Protein 2V05 (pdb70)

Sequence (298 aa):
NTTGGRFVDKDNRKYYVKDDHKAIYWHKIDGKTYYFGDIGEMVVGWQYLEIPGTGYRDNLFDNQPVNEIGLQEKWYYFGQDGALLEQTDKQVLEAKTSENTGKVYGEQYPLSAEKRTYYFDNNYAVKTGWIYEDGNWYYLNKLGNFYNPLPIGEVAKGWTQDFHPAPWYYLDASGKMLTDWQKVNGKWYYFGSSGSMATGWKYVRGKWYYLDNKNGDMKTGWQYLGNKWYYLRSSGAMVTGWYQDGLTWYYLNAGNGDMKTGWFQVNGKWYYAYSSGALAVNTTVDGYSVNYNGEWVQ

B-factor: mean 26.19, std 8.76, range [13.82, 67.64]

Foldseek 3Di:
DDDQWAWDDDPLFIFTAHPRWTQAAWEDDPNFIWHQHQRGGTAAAKEWDFADDPPQRYPDTNVDDHDPDDHHTFIWHHHLVRTTDQDAAKDKAQQDDPFTYPGTRRDDGDGHPDIDMFTHHNRRTTDAQWDDDDHFIWGADCQDPVHDRRSGRPTDAAWDFDPCLGFIWHAHPVRGTDAAWDADPNFIWHLHPVRTTDAAWDQDPNFIWHAHRSPRTTDAAWDQDPNFIWHAHPVRGTDAAWDDDDNWIWHQHPPVGTTDAAWDDDPHWIWHAHPVRTTDEQQDDPPFGAHRVRTTDD

CATH classification: 2.10.270.20 (+1 more: 2.10.270.10)

InterPro domains:
  IPR018337 Cell wall/choline-binding repeat [PF01473] (53-69)
  IPR018337 Cell wall/choline-binding repeat [PF01473] (101-110)
  IPR018337 Cell wall/choline-binding repeat [PF01473] (155-171)
  IPR018337 Cell wall/choline-binding repeat [PF01473] (208-217)
  IPR018337 Cell wall/choline-binding repeat [PF01473] (280-299)
  IPR018337 Cell wall/choline-binding repeat [PF01473] (301-318)
  IPR018337 Cell wall/choline-binding repeat [PF19127] (218-260)
  IPR018337 Cell wall/choline-binding repeat [PS51170] (154-173)
  IPR018337 Cell wall/choline-binding repeat [PS51170] (218-237)
  IPR018337 Cell wall/choline-binding repeat [PS51170] (259-278)
  IPR018337 Cell wall/choline-binding repeat [PS51170] (300-319)

Structure (mmCIF, N/CA/C/O backbone):
data_2V05
#
_entry.id   2V05
#
_cell.length_a   49.126
_cell.length_b   114.936
_cell.length_c   75.694
_cell.angle_alpha   90.00
_cell.angle_beta   90.00
_cell.angle_gamma   90.00
#
_symmetry.space_group_name_H-M   'P 21 21 2'
#
loop_
_entity.id
_entity.type
_entity.pdbx_description
1 polymer 'CHOLINE BINDING PROTEIN F'
2 non-polymer 'CHOLINE ION'
3 water water
#
loop_
_atom_site.group_PDB
_atom_site.id
_atom_site.type_symbol
_atom_site.label_atom_id
_atom_site.label_alt_id
_atom_site.label_comp_id
_atom_site.label_asym_id
_atom_site.label_entity_id
_atom_site.label_seq_id
_atom_site.pdbx_PDB_ins_code
_atom_site.Cartn_x
_atom_site.Cartn_y
_atom_site.Cartn_z
_atom_site.occupancy
_atom_site.B_iso_or_equiv
_atom_site.auth_seq_id
_atom_site.auth_comp_id
_atom_site.auth_asym_id
_atom_site.auth_atom_id
_atom_site.pdbx_PDB_model_num
ATOM 1 N N . ASN A 1 1 ? 31.340 61.761 48.124 1.00 35.02 1 ASN A N 1
ATOM 2 C CA . ASN A 1 1 ? 32.052 60.727 48.922 1.00 34.69 1 ASN A CA 1
ATOM 3 C C . ASN A 1 1 ? 33.572 60.775 48.721 1.00 34.06 1 ASN A C 1
ATOM 4 O O . ASN A 1 1 ? 34.272 59.800 48.991 1.00 34.19 1 ASN A O 1
ATOM 9 N N . THR A 1 2 ? 34.068 61.916 48.243 1.00 33.31 2 THR A N 1
ATOM 10 C CA . THR A 1 2 ? 35.503 62.176 48.143 1.00 32.80 2 THR A CA 1
ATOM 11 C C . THR A 1 2 ? 35.956 62.944 49.380 1.00 32.62 2 THR A C 1
ATOM 12 O O . THR A 1 2 ? 35.421 64.012 49.681 1.00 32.60 2 THR A O 1
ATOM 16 N N . THR A 1 3 ? 36.927 62.387 50.103 1.00 32.45 3 THR A N 1
ATOM 17 C CA . THR A 1 3 ? 37.536 63.057 51.255 1.00 32.36 3 THR A CA 1
ATOM 18 C C . THR A 1 3 ? 39.049 62.848 51.268 1.00 31.78 3 THR A C 1
ATOM 19 O O . THR A 1 3 ? 39.588 62.098 50.454 1.00 31.79 3 THR A O 1
ATOM 23 N N . GLY A 1 4 ? 39.726 63.527 52.192 1.00 31.17 4 GLY A N 1
ATOM 24 C CA . GLY A 1 4 ? 41.152 63.340 52.412 1.00 30.46 4 GLY A CA 1
ATOM 25 C C . GLY A 1 4 ? 42.069 64.224 51.583 1.00 29.68 4 GLY A C 1
ATOM 26 O O . GLY A 1 4 ? 43.283 64.227 51.798 1.00 30.01 4 GLY A O 1
ATOM 27 N N . GLY A 1 5 ? 41.496 64.962 50.633 1.00 28.40 5 GLY A N 1
ATOM 28 C CA . GLY A 1 5 ? 42.252 65.849 49.763 1.00 27.26 5 GLY A CA 1
ATOM 29 C C . GLY A 1 5 ? 42.033 67.305 50.127 1.00 25.93 5 GLY A C 1
ATOM 30 O O . GLY A 1 5 ? 41.496 67.616 51.186 1.00 26.16 5 GLY A O 1
ATOM 31 N N . ARG A 1 6 ? 42.447 68.199 49.234 1.00 24.53 6 ARG A N 1
ATOM 32 C CA . ARG A 1 6 ? 42.317 69.636 49.454 1.00 23.62 6 ARG A CA 1
ATOM 33 C C . ARG A 1 6 ? 42.265 70.387 48.130 1.00 22.07 6 ARG A C 1
ATOM 34 O O . ARG A 1 6 ? 42.858 69.964 47.144 1.00 21.44 6 ARG A O 1
ATOM 42 N N . PHE A 1 7 ? 41.563 71.510 48.121 1.00 20.70 7 PHE A N 1
ATOM 43 C CA . PHE A 1 7 ? 41.573 72.401 46.969 1.00 19.83 7 PHE A CA 1
ATOM 44 C C . PHE A 1 7 ? 42.892 73.158 46.914 1.00 19.55 7 PHE A C 1
ATOM 45 O O . PHE A 1 7 ? 43.414 73.587 47.942 1.00 20.01 7 PHE A O 1
ATOM 53 N N . VAL A 1 8 ? 43.411 73.322 45.705 1.00 19.28 8 VAL A N 1
ATOM 54 C CA . VAL A 1 8 ? 44.692 73.974 45.471 1.00 19.10 8 VAL A CA 1
ATOM 55 C C . VAL A 1 8 ? 44.567 75.006 44.353 1.00 18.81 8 VAL A C 1
ATOM 56 O O . VAL A 1 8 ? 44.034 74.708 43.291 1.00 18.51 8 VAL A O 1
ATOM 60 N N . ASP A 1 9 ? 45.046 76.222 44.615 1.00 18.45 9 ASP A N 1
ATOM 61 C CA . ASP A 1 9 ? 45.297 77.215 43.576 1.00 18.59 9 ASP A CA 1
ATOM 62 C C . ASP A 1 9 ? 46.704 77.010 43.035 1.00 18.34 9 ASP A C 1
ATOM 63 O O . ASP A 1 9 ? 47.679 77.140 43.773 1.00 18.30 9 ASP A O 1
ATOM 68 N N . LYS A 1 10 ? 46.812 76.692 41.750 1.00 18.34 10 LYS A N 1
ATOM 69 C CA . LYS A 1 10 ? 48.106 76.566 41.095 1.00 18.44 10 LYS A CA 1
ATOM 70 C C . LYS A 1 10 ? 47.986 76.836 39.600 1.00 17.96 10 LYS A C 1
ATOM 71 O O . LYS A 1 10 ? 47.050 76.377 38.955 1.00 17.24 10 LYS A O 1
ATOM 77 N N . ASP A 1 11 ? 48.951 77.576 39.058 1.00 17.65 11 ASP A N 1
ATOM 78 C CA . ASP A 1 11 ? 49.029 77.856 37.623 1.00 17.61 11 ASP A CA 1
ATOM 79 C C . ASP A 1 11 ? 47.766 78.529 37.083 1.00 17.14 11 ASP A C 1
ATOM 80 O O . ASP A 1 11 ? 47.358 78.288 35.947 1.00 16.72 11 ASP A O 1
ATOM 85 N N . ASN A 1 12 ? 47.185 79.405 37.897 1.00 17.18 12 ASN A N 1
ATOM 86 C CA . ASN A 1 12 ? 45.945 80.101 37.566 1.00 17.01 12 ASN A CA 1
ATOM 87 C C . ASN A 1 12 ? 44.798 79.139 37.261 1.00 16.76 12 ASN A C 1
ATOM 88 O O . ASN A 1 12 ? 43.951 79.406 36.407 1.00 16.94 12 ASN A O 1
ATOM 93 N N . ARG A 1 13 ? 44.796 78.016 37.968 1.00 16.23 13 ARG A N 1
ATOM 94 C CA . ARG A 1 13 ? 43.732 77.016 37.876 1.00 15.80 13 ARG A CA 1
ATOM 95 C C . ARG A 1 13 ? 43.390 76.539 39.285 1.00 15.94 13 ARG A C 1
ATOM 96 O O . ARG A 1 13 ? 44.100 76.851 40.237 1.00 15.43 13 ARG A O 1
ATOM 104 N N . LYS A 1 14 ? 42.297 75.795 39.423 1.00 15.83 14 LYS A N 1
ATOM 105 C CA . LYS A 1 14 ? 41.930 75.193 40.700 1.00 16.25 14 LYS A CA 1
ATOM 106 C C . LYS A 1 14 ? 41.852 73.678 40.536 1.00 16.12 14 LYS A C 1
ATOM 107 O O . LYS A 1 14 ? 41.165 73.177 39.650 1.00 15.94 14 LYS A O 1
ATOM 113 N N . TYR A 1 15 ? 42.574 72.962 41.386 1.00 16.09 15 TYR A N 1
ATOM 114 C CA . TYR A 1 15 ? 42.541 71.507 41.403 1.00 16.31 15 TYR A CA 1
ATOM 115 C C . TYR A 1 15 ? 42.068 71.027 42.768 1.00 16.58 15 TYR A C 1
ATOM 116 O O . TYR A 1 15 ? 42.046 71.786 43.735 1.00 16.68 15 TYR A O 1
ATOM 125 N N . TYR A 1 16 ? 41.666 69.765 42.839 1.00 16.92 16 TYR A N 1
ATOM 126 C CA . TYR A 1 16 ? 41.487 69.084 44.108 1.00 17.50 16 TYR A CA 1
ATOM 127 C C . TYR A 1 16 ? 42.487 67.934 44.137 1.00 18.56 16 TYR A C 1
ATOM 128 O O . TYR A 1 16 ? 42.395 67.001 43.345 1.00 17.83 16 TYR A O 1
ATOM 137 N N . VAL A 1 17 ? 43.455 68.031 45.041 1.00 19.85 17 VAL A N 1
ATOM 138 C CA . VAL A 1 17 ? 44.571 67.099 45.109 1.00 21.47 17 VAL A CA 1
ATOM 139 C C . VAL A 1 17 ? 44.468 66.242 46.373 1.00 22.95 17 VAL A C 1
ATOM 140 O O . VAL A 1 17 ? 44.369 66.761 47.475 1.00 23.15 17 VAL A O 1
ATOM 144 N N . LYS A 1 18 ? 44.465 64.925 46.204 1.00 25.24 18 LYS A N 1
ATOM 145 C CA . LYS A 1 18 ? 44.404 63.996 47.330 1.00 26.92 18 LYS A CA 1
ATOM 146 C C . LYS A 1 18 ? 45.549 63.003 47.193 1.00 27.84 18 LYS A C 1
ATOM 147 O O . LYS A 1 18 ? 45.627 62.280 46.199 1.00 28.56 18 LYS A O 1
ATOM 153 N N . ASP A 1 19 ? 46.436 62.979 48.189 1.00 28.71 19 ASP A N 1
ATOM 154 C CA . ASP A 1 19 ? 47.630 62.128 48.167 1.00 29.13 19 ASP A CA 1
ATOM 155 C C . ASP A 1 19 ? 48.472 62.338 46.893 1.00 29.01 19 ASP A C 1
ATOM 156 O O . ASP A 1 19 ? 49.004 61.379 46.332 1.00 29.01 19 ASP A O 1
ATOM 161 N N . ASP A 1 20 ? 48.562 63.592 46.445 1.00 28.69 20 ASP A N 1
ATOM 162 C CA . ASP A 1 20 ? 49.358 64.010 45.273 1.00 28.39 20 ASP A CA 1
ATOM 163 C C . ASP A 1 20 ? 48.828 63.616 43.871 1.00 27.35 20 ASP A C 1
ATOM 164 O O . ASP A 1 20 ? 49.552 63.734 42.880 1.00 27.91 20 ASP A O 1
ATOM 169 N N . HIS A 1 21 ? 47.574 63.174 43.784 1.00 25.58 21 HIS A N 1
ATOM 170 C CA . HIS A 1 21 ? 46.894 62.975 42.492 1.00 24.02 21 HIS A CA 1
ATOM 171 C C . HIS A 1 21 ? 45.758 63.984 42.344 1.00 22.69 21 HIS A C 1
ATOM 172 O O . HIS A 1 21 ? 45.194 64.397 43.345 1.00 23.21 21 HIS A O 1
ATOM 179 N N . LYS A 1 22 ? 45.420 64.357 41.107 1.00 21.07 22 LYS A N 1
ATOM 180 C CA . LYS A 1 22 ? 44.328 65.313 40.841 1.00 19.98 22 LYS A CA 1
ATOM 181 C C . LYS A 1 22 ? 42.980 64.632 40.594 1.00 19.18 22 LYS A C 1
ATOM 182 O O . LYS A 1 22 ? 42.890 63.664 39.838 1.00 18.46 22 LYS A O 1
ATOM 188 N N . ALA A 1 23 ? 41.935 65.161 41.221 1.00 18.14 23 ALA A N 1
ATOM 189 C CA . ALA A 1 23 ? 40.562 64.750 40.937 1.00 17.57 23 ALA A CA 1
ATOM 190 C C . ALA A 1 23 ? 40.234 65.096 39.489 1.00 17.18 23 ALA A C 1
ATOM 191 O O . ALA A 1 23 ? 40.615 66.156 39.005 1.00 16.91 23 ALA A O 1
ATOM 193 N N . ILE A 1 24 ? 39.552 64.185 38.801 1.00 16.30 24 ILE A N 1
ATOM 194 C CA . ILE A 1 24 ? 39.034 64.433 37.461 1.00 16.30 24 ILE A CA 1
ATOM 195 C C . ILE A 1 24 ? 37.534 64.148 37.456 1.00 15.70 24 ILE A C 1
ATOM 196 O O . ILE A 1 24 ? 37.031 63.415 38.311 1.00 16.24 24 ILE A O 1
ATOM 201 N N . TYR A 1 25 ? 36.826 64.776 36.522 1.00 15.44 25 TYR A N 1
ATOM 202 C CA . TYR A 1 25 ? 35.383 64.600 36.353 1.00 15.19 25 TYR A CA 1
ATOM 203 C C . TYR A 1 25 ? 34.616 64.904 37.655 1.00 15.05 25 TYR A C 1
ATOM 204 O O . TYR A 1 25 ? 35.023 65.785 38.404 1.00 14.83 25 TYR A O 1
ATOM 213 N N . TRP A 1 26 ? 33.520 64.194 37.915 1.00 15.03 26 TRP A N 1
ATOM 214 C CA . TRP A 1 26 ? 32.584 64.554 38.975 1.00 15.09 26 TRP A CA 1
ATOM 215 C C . TRP A 1 26 ? 33.000 64.049 40.349 1.00 15.49 26 TRP A C 1
ATOM 216 O O . TRP A 1 26 ? 33.369 62.880 40.504 1.00 15.44 26 TRP A O 1
ATOM 227 N N . HIS A 1 27 ? 32.892 64.924 41.345 1.00 15.67 27 HIS A N 1
ATOM 228 C CA . HIS A 1 27 ? 33.173 64.584 42.735 1.00 16.08 27 HIS A CA 1
ATOM 229 C C . HIS A 1 27 ? 32.178 65.229 43.684 1.00 16.83 27 HIS A C 1
ATOM 230 O O . HIS A 1 27 ? 31.807 66.386 43.517 1.00 16.95 27 HIS A O 1
ATOM 237 N N . LYS A 1 28 ? 31.769 64.474 44.693 1.00 17.35 28 LYS A N 1
ATOM 238 C CA . LYS A 1 28 ? 30.980 65.007 45.793 1.00 18.12 28 LYS A CA 1
ATOM 239 C C . LYS A 1 28 ? 31.939 65.257 46.949 1.00 18.05 28 LYS A C 1
ATOM 240 O O . LYS A 1 28 ? 32.523 64.322 47.486 1.00 17.88 28 LYS A O 1
ATOM 246 N N . ILE A 1 29 ? 32.147 66.528 47.273 1.00 18.12 29 ILE A N 1
ATOM 247 C CA . ILE A 1 29 ? 33.086 66.939 48.314 1.00 18.38 29 ILE A CA 1
ATOM 248 C C . ILE A 1 29 ? 32.391 67.829 49.339 1.00 18.88 29 ILE A C 1
ATOM 249 O O . ILE A 1 29 ? 31.906 68.897 48.990 1.00 18.77 29 ILE A O 1
ATOM 254 N N . ASP A 1 30 ? 32.338 67.381 50.594 1.00 19.61 30 ASP A N 1
ATOM 255 C CA . ASP A 1 30 ? 31.910 68.226 51.711 1.00 20.18 30 ASP A CA 1
ATOM 256 C C . ASP A 1 30 ? 30.507 68.814 51.485 1.00 19.93 30 ASP A C 1
ATOM 257 O O . ASP A 1 30 ? 30.274 69.996 51.734 1.00 19.93 30 ASP A O 1
ATOM 262 N N . GLY A 1 31 ? 29.583 67.988 50.990 1.00 19.48 31 GLY A N 1
ATOM 263 C CA . GLY A 1 31 ? 28.194 68.390 50.818 1.00 19.50 31 GLY A CA 1
ATOM 264 C C . GLY A 1 31 ? 27.890 69.211 49.574 1.00 19.01 31 GLY A C 1
ATOM 265 O O . GLY A 1 31 ? 26.781 69.731 49.428 1.00 19.50 31 GLY A O 1
ATOM 266 N N . LYS A 1 32 ? 28.872 69.331 48.683 1.00 18.65 32 LYS A N 1
ATOM 267 C CA . LYS A 1 32 ? 28.718 70.044 47.418 1.00 18.69 32 LYS A CA 1
ATOM 268 C C . LYS A 1 32 ? 29.282 69.186 46.293 1.00 18.32 32 LYS A C 1
ATOM 269 O O . LYS A 1 32 ? 30.000 68.222 46.541 1.00 19.10 32 LYS A O 1
ATOM 275 N N . THR A 1 33 ? 28.950 69.532 45.057 1.00 17.66 33 THR A N 1
ATOM 276 C CA . THR A 1 33 ? 29.383 68.762 43.902 1.00 17.20 33 THR A CA 1
ATOM 277 C C . THR A 1 33 ? 30.248 69.623 42.992 1.00 16.79 33 THR A C 1
ATOM 278 O O . THR A 1 33 ? 29.937 70.787 42.751 1.00 16.65 33 THR A O 1
ATOM 282 N N . TYR A 1 34 ? 31.328 69.035 42.495 1.00 16.32 34 TYR A N 1
ATOM 283 C CA . TYR A 1 34 ? 32.290 69.715 41.633 1.00 16.35 34 TYR A CA 1
ATOM 284 C C . TYR A 1 34 ? 32.612 68.843 40.425 1.00 16.08 34 TYR A C 1
ATOM 285 O O . TYR A 1 34 ? 32.345 67.643 40.424 1.00 16.53 34 TYR A O 1
ATOM 294 N N . TYR A 1 35 ? 33.189 69.454 39.401 1.00 15.75 35 TYR A N 1
ATOM 295 C CA . TYR A 1 35 ? 33.609 68.743 38.199 1.00 15.50 35 TYR A CA 1
ATOM 296 C C . TYR A 1 35 ? 34.957 69.278 37.740 1.00 15.70 35 TYR A C 1
ATOM 297 O O . TYR A 1 35 ? 35.141 70.488 37.619 1.00 15.59 35 TYR A O 1
ATOM 306 N N . PHE A 1 36 ? 35.896 68.371 37.476 1.00 15.59 36 PHE A N 1
ATOM 307 C CA . PHE A 1 36 ? 37.286 68.737 37.215 1.00 15.95 36 PHE A CA 1
ATOM 308 C C . PHE A 1 36 ? 37.787 68.304 35.832 1.00 16.46 36 PHE A C 1
ATOM 309 O O . PHE A 1 36 ? 38.991 68.331 35.567 1.00 16.65 36 PHE A O 1
ATOM 317 N N . GLY A 1 37 ? 36.873 67.907 34.949 1.00 16.75 37 GLY A N 1
ATOM 318 C CA . GLY A 1 37 ? 37.218 67.615 33.567 1.00 17.04 37 GLY A CA 1
ATOM 319 C C . GLY A 1 37 ? 38.196 66.463 33.408 1.00 17.48 37 GLY A C 1
ATOM 320 O O . GLY A 1 37 ? 38.320 65.615 34.285 1.00 17.26 37 GLY A O 1
ATOM 321 N N . ASP A 1 38 ? 38.905 66.447 32.286 1.00 18.26 38 ASP A N 1
ATOM 322 C CA . ASP A 1 38 ? 39.758 65.308 31.943 1.00 18.91 38 ASP A CA 1
ATOM 323 C C . ASP A 1 38 ? 41.165 65.353 32.547 1.0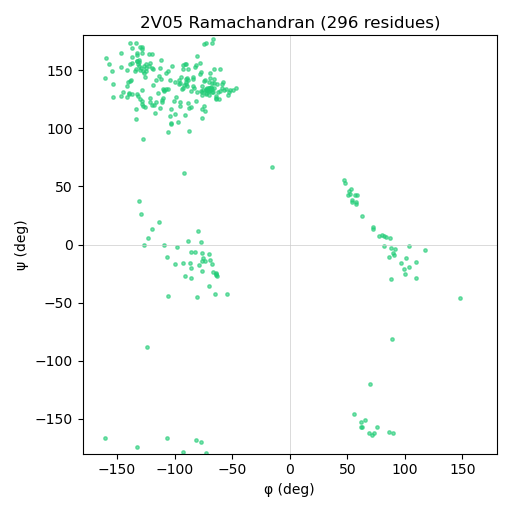0 18.96 38 ASP A C 1
ATOM 324 O O . ASP A 1 38 ? 41.824 64.310 32.648 1.00 19.01 38 ASP A O 1
ATOM 329 N N . ILE A 1 39 ? 41.625 66.539 32.949 1.00 18.76 39 ILE A N 1
ATOM 330 C CA . ILE A 1 39 ? 42.959 66.685 33.547 1.00 18.81 39 ILE A CA 1
ATOM 331 C C . ILE A 1 39 ? 42.997 67.385 34.911 1.00 18.30 39 ILE A C 1
ATOM 332 O O . ILE A 1 39 ? 44.076 67.545 35.481 1.00 18.62 39 ILE A O 1
ATOM 337 N N . GLY A 1 40 ? 41.843 67.809 35.429 1.00 17.66 40 GLY A N 1
ATOM 338 C CA . GLY A 1 40 ? 41.746 68.264 36.809 1.00 16.96 40 GLY A CA 1
ATOM 339 C C . GLY A 1 40 ? 41.336 69.710 37.047 1.00 16.53 40 GLY A C 1
ATOM 340 O O . GLY A 1 40 ? 41.163 70.107 38.193 1.00 15.96 40 GLY A O 1
ATOM 341 N N . GLU A 1 41 ? 41.177 70.492 35.985 1.00 16.41 41 GLU A N 1
ATOM 342 C CA . GLU A 1 41 ? 40.818 71.905 36.114 1.00 16.57 41 GLU A CA 1
ATOM 343 C C . GLU A 1 41 ? 39.350 72.073 36.519 1.00 16.18 41 GLU A C 1
ATOM 344 O O . GLU A 1 41 ? 38.444 71.705 35.772 1.00 16.42 41 GLU A O 1
ATOM 350 N N . MET A 1 42 ? 39.124 72.612 37.715 1.00 15.63 42 MET A N 1
ATOM 351 C CA . MET A 1 42 ? 37.768 72.828 38.215 1.00 15.74 42 MET A CA 1
ATOM 352 C C . MET A 1 42 ? 37.011 73.770 37.285 1.00 15.57 42 MET A C 1
ATOM 353 O O . MET A 1 42 ? 37.523 74.825 36.907 1.00 15.59 42 MET A O 1
ATOM 358 N N . VAL A 1 43 ? 35.790 73.383 36.925 1.00 15.41 43 VAL A N 1
ATOM 359 C CA . VAL A 1 43 ? 34.947 74.189 36.046 1.00 15.25 43 VAL A CA 1
ATOM 360 C C . VAL A 1 43 ? 34.060 75.152 36.829 1.00 15.20 43 VAL A C 1
ATOM 361 O O . VAL A 1 43 ? 33.763 74.931 38.006 1.00 15.00 43 VAL A O 1
ATOM 365 N N . VAL A 1 44 ? 33.663 76.228 36.157 1.00 15.07 44 VAL A N 1
ATOM 366 C CA . VAL A 1 44 ? 32.707 77.201 36.682 1.00 15.35 44 VAL A CA 1
ATOM 367 C C . VAL A 1 44 ? 31.699 77.596 35.606 1.00 15.19 44 VAL A C 1
ATOM 368 O O . VAL A 1 44 ? 31.935 77.417 34.413 1.00 15.22 44 VAL A O 1
ATOM 372 N N . GLY A 1 45 ? 30.577 78.160 36.038 1.00 15.21 45 GLY A N 1
ATOM 373 C CA . GLY A 1 45 ? 29.556 78.634 35.125 1.00 15.18 45 GLY A CA 1
ATOM 374 C C . GLY A 1 45 ? 28.886 77.532 34.328 1.00 15.41 45 GLY A C 1
ATOM 375 O O . GLY A 1 45 ? 28.785 76.385 34.773 1.00 15.27 45 GLY A O 1
ATOM 376 N N . TRP A 1 46 ? 28.430 77.886 33.134 1.00 15.38 46 TRP A N 1
ATOM 377 C CA . TRP A 1 46 ? 27.717 76.956 32.266 1.00 15.43 46 TRP A CA 1
ATOM 378 C C . TRP A 1 46 ? 28.631 75.877 31.698 1.00 15.29 46 TRP A C 1
ATOM 379 O O . TRP A 1 46 ? 29.712 76.175 31.201 1.00 15.79 46 TRP A O 1
ATOM 390 N N . GLN A 1 47 ? 28.166 74.634 31.741 1.00 15.10 47 GLN A N 1
ATOM 391 C CA . GLN A 1 47 ? 28.952 73.486 31.296 1.00 14.86 47 GLN A CA 1
ATOM 392 C C . GLN A 1 47 ? 28.057 72.441 30.634 1.00 15.04 47 GLN A C 1
ATOM 393 O O . GLN A 1 47 ? 27.027 72.069 31.186 1.00 15.03 47 GLN A O 1
ATOM 399 N N . TYR A 1 48 ? 28.459 71.971 29.455 1.00 14.83 48 TYR A N 1
ATOM 400 C CA . TYR A 1 48 ? 27.778 70.882 28.764 1.00 14.90 48 TYR A CA 1
ATOM 401 C C . TYR A 1 48 ? 28.616 69.623 28.961 1.00 15.04 48 TYR A C 1
ATOM 402 O O . TYR A 1 48 ? 29.661 69.462 28.322 1.00 15.29 48 TYR A O 1
ATOM 411 N N . LEU A 1 49 ? 28.160 68.749 29.862 1.00 14.98 49 LEU A N 1
ATOM 412 C CA . LEU A 1 49 ? 28.968 67.648 30.381 1.00 14.88 49 LEU A CA 1
ATOM 413 C C . LEU A 1 49 ? 28.269 66.294 30.359 1.00 14.96 49 LEU A C 1
ATOM 414 O O . LEU A 1 49 ? 27.053 66.209 30.386 1.00 14.91 49 LEU A O 1
ATOM 419 N N . GLU A 1 50 ? 29.062 65.230 30.366 1.00 15.19 50 GLU A N 1
ATOM 420 C CA . GLU A 1 50 ? 28.531 63.893 30.593 1.00 15.57 50 GLU A CA 1
ATOM 421 C C . GLU A 1 50 ? 27.806 63.833 31.933 1.00 15.46 50 GLU A C 1
ATOM 422 O O . GLU A 1 50 ? 28.257 64.407 32.919 1.00 15.09 50 GLU A O 1
ATOM 428 N N . ILE A 1 51 ? 26.680 63.132 31.956 1.00 15.70 51 ILE A N 1
ATOM 429 C CA . ILE A 1 51 ? 25.835 63.057 33.148 1.00 16.01 51 ILE A CA 1
ATOM 430 C C . ILE A 1 51 ? 26.537 62.332 34.300 1.00 15.81 51 ILE A C 1
ATOM 431 O O . ILE A 1 51 ? 27.219 61.331 34.071 1.00 15.92 51 ILE A O 1
ATOM 436 N N . PRO A 1 52 ? 26.385 62.842 35.524 1.00 15.08 52 PRO A N 1
ATOM 437 C CA . PRO A 1 52 ? 26.977 62.206 36.708 1.00 14.96 52 PRO A CA 1
ATOM 438 C C . PRO A 1 52 ? 26.173 61.028 37.244 1.00 14.86 52 PRO A C 1
ATOM 439 O O . PRO A 1 52 ? 24.998 60.879 36.919 1.00 15.02 52 PRO A O 1
ATOM 443 N N . GLY A 1 53 ? 26.823 60.205 38.065 1.00 14.98 53 GLY A N 1
ATOM 444 C CA . GLY A 1 53 ? 26.144 59.204 38.864 1.00 15.28 53 GLY A CA 1
ATOM 445 C C . GLY A 1 53 ? 26.357 57.760 38.448 1.00 15.47 53 GLY A C 1
ATOM 446 O O . GLY A 1 53 ? 26.045 56.865 39.227 1.00 16.14 53 GLY A O 1
ATOM 447 N N . THR A 1 54 ? 26.877 57.522 37.244 1.00 15.55 54 THR A N 1
ATOM 448 C CA . THR A 1 54 ? 27.052 56.145 36.750 1.00 15.69 54 THR A CA 1
ATOM 449 C C . THR A 1 54 ? 28.235 55.425 37.380 1.00 16.03 54 THR A C 1
ATOM 450 O O . THR A 1 54 ? 28.271 54.198 37.386 1.00 16.03 54 THR A O 1
ATOM 454 N N . GLY A 1 55 ? 29.201 56.194 37.881 1.00 16.07 55 GLY A N 1
ATOM 455 C CA . GLY A 1 55 ? 30.479 55.661 38.318 1.00 16.21 55 GLY A CA 1
ATOM 456 C C . GLY A 1 55 ? 31.600 55.846 37.307 1.00 16.21 55 GLY A C 1
ATOM 457 O O . GLY A 1 55 ? 32.771 55.885 37.689 1.00 17.32 55 GLY A O 1
ATOM 458 N N . TYR A 1 56 ? 31.260 55.960 36.027 1.00 15.91 56 TYR A N 1
ATOM 459 C CA . TYR A 1 56 ? 32.262 56.022 34.962 1.00 15.99 56 TYR A CA 1
ATOM 460 C C . TYR A 1 56 ? 32.905 57.399 34.829 1.00 16.19 56 TYR A C 1
ATOM 461 O O . TYR A 1 56 ? 33.948 57.539 34.194 1.00 17.01 56 TYR A O 1
ATOM 470 N N . ARG A 1 57 ? 32.263 58.415 35.395 1.00 16.11 57 ARG A N 1
ATOM 471 C CA . ARG A 1 57 ? 32.835 59.760 35.429 1.00 16.44 57 ARG A CA 1
ATOM 472 C C . ARG A 1 57 ? 32.755 60.328 36.843 1.00 16.50 57 ARG A C 1
ATOM 473 O O . ARG A 1 57 ? 32.525 61.524 37.023 1.00 15.80 57 ARG A O 1
ATOM 481 N N . ASP A 1 58 ? 32.958 59.465 37.840 1.00 16.75 58 ASP A N 1
ATOM 482 C CA . ASP A 1 58 ? 32.657 59.795 39.236 1.00 17.31 58 ASP A CA 1
ATOM 483 C C . ASP A 1 58 ? 33.695 59.239 40.205 1.00 18.01 58 ASP A C 1
ATOM 484 O O . ASP A 1 58 ? 34.107 58.087 40.081 1.00 18.20 58 ASP A O 1
ATOM 489 N N . ASN A 1 59 ? 34.094 60.066 41.173 1.00 18.97 59 ASN A N 1
ATOM 490 C CA . ASN A 1 59 ? 35.084 59.710 42.191 1.00 19.81 59 ASN A CA 1
ATOM 491 C C . ASN A 1 59 ? 36.410 59.199 41.615 1.00 19.70 59 ASN A C 1
ATOM 492 O O . ASN A 1 59 ? 37.054 58.319 42.197 1.00 20.40 59 ASN A O 1
ATOM 497 N N . LEU A 1 60 ? 36.826 59.778 40.489 1.00 19.41 60 LEU A N 1
ATOM 498 C CA . LEU A 1 60 ? 38.027 59.361 39.776 1.00 19.20 60 LEU A CA 1
ATOM 499 C C . LEU A 1 60 ? 39.154 60.364 39.965 1.00 19.25 60 LEU A C 1
ATOM 500 O O . LEU A 1 60 ? 38.915 61.560 40.111 1.00 18.59 60 LEU A O 1
ATOM 505 N N . PHE A 1 61 ? 40.380 59.852 39.947 1.00 19.27 61 PHE A N 1
ATOM 506 C CA . PHE A 1 61 ? 41.589 60.666 39.992 1.00 19.49 61 PHE A CA 1
ATOM 507 C C . PHE A 1 61 ? 42.439 60.370 38.756 1.00 19.98 61 PHE A C 1
ATOM 508 O O . PHE A 1 61 ? 42.226 59.365 38.077 1.00 19.78 61 PHE A O 1
ATOM 516 N N . ASP A 1 62 ? 43.400 61.243 38.461 1.00 20.34 62 ASP A N 1
ATOM 517 C CA . ASP A 1 62 ? 44.075 61.212 37.159 1.00 20.93 62 ASP A CA 1
ATOM 518 C C . ASP A 1 62 ? 45.112 60.087 37.012 1.00 21.76 62 ASP A C 1
ATOM 519 O O . ASP A 1 62 ? 45.638 59.873 35.923 1.00 21.86 62 ASP A O 1
ATOM 524 N N . ASN A 1 63 ? 45.385 59.386 38.109 1.00 22.84 63 ASN A N 1
ATOM 525 C CA . ASN A 1 63 ? 46.199 58.160 38.094 1.00 23.68 63 ASN A CA 1
ATOM 526 C C . ASN A 1 63 ? 45.416 56.899 37.709 1.00 24.50 63 ASN A C 1
ATOM 527 O O . ASN A 1 63 ? 46.001 55.825 37.569 1.00 24.65 63 ASN A O 1
ATOM 532 N N . GLN A 1 64 ? 44.099 57.024 37.563 1.00 25.25 64 GLN A N 1
ATOM 533 C CA . GLN A 1 64 ? 43.232 55.884 37.273 1.00 26.12 64 GLN A CA 1
ATOM 534 C C . GLN A 1 64 ? 42.829 55.824 35.804 1.00 26.92 64 GLN A C 1
ATOM 535 O O . GLN A 1 64 ? 42.763 56.855 35.136 1.00 27.26 64 GLN A O 1
ATOM 541 N N . PRO A 1 65 ? 42.521 54.627 35.303 1.00 27.82 65 PRO A N 1
ATOM 542 C CA . PRO A 1 65 ? 42.015 54.487 33.932 1.00 28.35 65 PRO A CA 1
ATOM 543 C C . PRO A 1 65 ? 40.609 55.065 33.791 1.00 28.75 65 PRO A C 1
ATOM 544 O O . PRO A 1 65 ? 39.839 55.016 34.750 1.00 29.01 65 PRO A O 1
ATOM 548 N N . VAL A 1 66 ? 40.296 55.602 32.615 1.00 29.33 66 VAL A N 1
ATOM 549 C CA . VAL A 1 66 ? 38.984 56.180 32.334 1.00 29.84 66 VAL A CA 1
ATOM 550 C C . VAL A 1 66 ? 38.305 55.398 31.207 1.00 30.23 66 VAL A C 1
ATOM 551 O O . VAL A 1 66 ? 38.831 55.311 30.099 1.00 30.51 66 VAL A O 1
ATOM 555 N N . ASN A 1 67 ? 37.140 54.827 31.508 1.00 30.76 67 ASN A N 1
ATOM 556 C CA . ASN A 1 67 ? 36.337 54.091 30.532 1.00 31.38 67 ASN A CA 1
ATOM 557 C C . ASN A 1 67 ? 36.030 54.942 29.301 1.00 31.71 67 ASN A C 1
ATOM 558 O O . ASN A 1 67 ? 35.629 56.097 29.426 1.00 31.75 67 ASN A O 1
ATOM 563 N N . GLU A 1 68 ? 36.198 54.364 28.114 1.00 32.05 68 GLU A N 1
ATOM 564 C CA . GLU A 1 68 ? 35.967 55.095 26.863 1.00 32.50 68 GLU A CA 1
ATOM 565 C C . GLU A 1 68 ? 34.480 55.198 26.487 1.00 32.30 68 GLU A C 1
ATOM 566 O O . GLU A 1 68 ? 34.151 55.597 25.372 1.00 32.81 68 GLU A O 1
ATOM 572 N N . ILE A 1 69 ? 33.593 54.850 27.418 1.00 32.05 69 ILE A N 1
ATOM 573 C CA . ILE A 1 69 ? 32.147 54.952 27.214 1.00 31.61 69 ILE A CA 1
ATOM 574 C C . ILE A 1 69 ? 31.731 56.402 26.959 1.00 30.99 69 ILE A C 1
ATOM 575 O O . ILE A 1 69 ? 32.046 57.290 27.744 1.00 31.24 69 ILE A O 1
ATOM 580 N N . GLY A 1 70 ? 31.037 56.637 25.852 1.00 30.13 70 GLY A N 1
ATOM 581 C CA . GLY A 1 70 ? 30.528 57.962 25.543 1.00 29.25 70 GLY A CA 1
ATOM 582 C C . GLY A 1 70 ? 29.163 58.160 26.175 1.00 28.12 70 GLY A C 1
ATOM 583 O O . GLY A 1 70 ? 28.160 57.724 25.622 1.00 28.37 70 GLY A O 1
ATOM 584 N N . LEU A 1 71 ? 29.125 58.810 27.336 1.00 26.94 71 LEU A N 1
ATOM 585 C CA . LEU A 1 71 ? 27.864 59.069 28.032 1.00 25.66 71 LEU A CA 1
ATOM 586 C C . LEU A 1 71 ? 27.096 60.229 27.405 1.00 24.72 71 LEU A C 1
ATOM 587 O O . LEU A 1 71 ? 27.681 61.091 26.753 1.00 24.29 71 LEU A O 1
ATOM 592 N N . GLN A 1 72 ? 25.783 60.240 27.617 1.00 23.76 72 GLN A N 1
ATOM 593 C CA . GLN A 1 72 ? 24.936 61.365 27.218 1.00 23.44 72 GLN A CA 1
ATOM 594 C C . GLN A 1 72 ? 25.381 62.634 27.937 1.00 22.27 72 GLN A C 1
ATOM 595 O O . GLN A 1 72 ? 25.920 62.562 29.036 1.00 21.85 72 GLN A O 1
ATOM 601 N N . GLU A 1 73 ? 25.157 63.783 27.303 1.00 21.18 73 GLU A N 1
ATOM 602 C CA . GLU A 1 73 ? 25.566 65.075 27.846 1.00 20.48 73 GLU A CA 1
ATOM 603 C C . GLU A 1 73 ? 24.359 65.972 28.083 1.00 19.29 73 GLU A C 1
ATOM 604 O O . GLU A 1 73 ? 23.346 65.877 27.383 1.00 19.50 73 GLU A O 1
ATOM 610 N N . LYS A 1 74 ? 24.490 66.851 29.071 1.00 18.07 74 LYS A N 1
ATOM 611 C CA . LYS A 1 74 ? 23.450 67.805 29.430 1.00 17.24 74 LYS A CA 1
ATOM 612 C C . LYS A 1 74 ? 24.087 69.094 29.930 1.00 16.15 74 LYS A C 1
ATOM 613 O O . LYS A 1 74 ? 25.271 69.124 30.245 1.00 15.53 74 LYS A O 1
ATOM 619 N N . TRP A 1 75 ? 23.297 70.155 29.997 1.00 15.06 75 TRP A N 1
ATOM 620 C CA . TRP A 1 75 ? 23.767 71.422 30.550 1.00 14.70 75 TRP A CA 1
ATOM 621 C C . TRP A 1 75 ? 23.649 71.431 32.074 1.00 14.23 75 TRP A C 1
ATOM 622 O O . TRP A 1 75 ? 22.640 71.006 32.623 1.00 14.46 75 TRP A O 1
ATOM 633 N N . TYR A 1 76 ? 24.695 71.921 32.731 1.00 13.84 76 TYR A N 1
ATOM 634 C CA . TYR A 1 76 ? 24.730 72.148 34.175 1.00 13.82 76 TYR A CA 1
ATOM 635 C C . TYR A 1 76 ? 25.243 73.551 34.437 1.00 14.07 76 TYR A C 1
ATOM 636 O O . TYR A 1 76 ? 25.977 74.105 33.620 1.00 13.87 76 TYR A O 1
ATOM 645 N N . TYR A 1 77 ? 24.850 74.122 35.571 1.00 14.07 77 TYR A N 1
ATOM 646 C CA . TYR A 1 77 ? 25.379 75.405 36.011 1.00 14.18 77 TYR A CA 1
ATOM 647 C C . TYR A 1 77 ? 26.179 75.239 37.294 1.00 14.32 77 TYR A C 1
ATOM 648 O O . TYR A 1 77 ? 25.708 74.628 38.247 1.00 14.48 77 TYR A O 1
ATOM 657 N N . PHE A 1 78 ? 27.384 75.799 37.303 1.00 14.71 78 PHE A N 1
ATOM 658 C CA . PHE A 1 78 ? 28.254 75.806 38.468 1.00 14.78 78 PHE A CA 1
ATOM 659 C C . PHE A 1 78 ? 28.472 77.244 38.908 1.00 15.60 78 PHE A C 1
ATOM 660 O O . PHE A 1 78 ? 28.615 78.133 38.076 1.00 15.36 78 PHE A O 1
ATOM 668 N N . GLY A 1 79 ? 28.510 77.466 40.217 1.00 16.17 79 GLY A N 1
ATOM 669 C CA . GLY A 1 79 ? 28.887 78.758 40.756 1.00 16.61 79 GLY A CA 1
ATOM 670 C C . GLY A 1 79 ? 30.347 79.062 40.476 1.00 17.07 79 GLY A C 1
ATOM 671 O O . GLY A 1 79 ? 31.098 78.216 39.972 1.00 16.90 79 GLY A O 1
ATOM 672 N N . GLN A 1 80 ? 30.758 80.276 40.809 1.00 17.43 80 GLN A N 1
ATOM 673 C CA . GLN A 1 80 ? 32.125 80.709 40.556 1.00 17.66 80 GLN A CA 1
ATOM 674 C C . GLN A 1 80 ? 33.116 80.083 41.546 1.00 17.60 80 GLN A C 1
ATOM 675 O O . GLN A 1 80 ? 34.327 80.160 41.342 1.00 17.63 80 GLN A O 1
ATOM 681 N N . ASP A 1 81 ? 32.595 79.465 42.606 1.00 17.31 81 ASP A N 1
ATOM 682 C CA . ASP A 1 81 ? 33.398 78.639 43.513 1.00 17.40 81 ASP A CA 1
ATOM 683 C C . ASP A 1 81 ? 33.494 77.166 43.075 1.00 16.91 81 ASP A C 1
ATOM 684 O O . ASP A 1 81 ? 34.106 76.347 43.764 1.00 17.29 81 ASP A O 1
ATOM 689 N N . GLY A 1 82 ? 32.899 76.842 41.928 1.00 16.51 82 GLY A N 1
ATOM 690 C CA . GLY A 1 82 ? 32.930 75.495 41.384 1.00 16.09 82 GLY A CA 1
ATOM 691 C C . GLY A 1 82 ? 31.781 74.598 41.808 1.00 15.96 82 GLY A C 1
ATOM 692 O O . GLY A 1 82 ? 31.633 73.507 41.267 1.00 15.39 82 GLY A O 1
ATOM 693 N N . ALA A 1 83 ? 30.959 75.041 42.762 1.00 15.90 83 ALA A N 1
ATOM 694 C CA . ALA A 1 83 ? 29.887 74.193 43.284 1.00 15.70 83 ALA A CA 1
ATOM 695 C C . ALA A 1 83 ? 28.722 74.104 42.314 1.00 15.48 83 ALA A C 1
ATOM 696 O O . ALA A 1 83 ? 28.198 75.124 41.885 1.00 15.23 83 ALA A O 1
ATOM 698 N N . LEU A 1 84 ? 28.302 72.883 42.002 1.00 15.34 84 LEU A N 1
ATOM 699 C CA . LEU A 1 84 ? 27.133 72.658 41.162 1.00 15.40 84 LEU A CA 1
ATOM 700 C C . LEU A 1 84 ? 25.895 73.294 41.793 1.00 15.70 84 LEU A C 1
ATOM 701 O O . LEU A 1 84 ? 25.670 73.173 42.998 1.00 15.55 84 LEU A O 1
ATOM 706 N N . LEU A 1 85 ? 25.115 73.986 40.972 1.00 16.21 85 LEU A N 1
ATOM 707 C CA . LEU A 1 85 ? 23.785 74.431 41.359 1.00 16.41 85 LEU A CA 1
ATOM 708 C C . LEU A 1 85 ? 22.834 73.239 41.317 1.00 16.55 85 LEU A C 1
ATOM 709 O O . LEU A 1 85 ? 22.480 72.761 40.245 1.00 16.03 85 LEU A O 1
ATOM 714 N N . GLU A 1 86 ? 22.413 72.776 42.494 1.00 17.06 86 GLU A N 1
ATOM 715 C CA . GLU A 1 86 ? 21.586 71.574 42.615 1.00 17.92 86 GLU A CA 1
ATOM 716 C C . GLU A 1 86 ? 20.089 71.933 42.607 1.00 18.42 86 GLU A C 1
ATOM 717 O O . GLU A 1 86 ? 19.343 71.658 43.553 1.00 18.81 86 GLU A O 1
ATOM 723 N N . GLN A 1 87 ? 19.668 72.525 41.493 1.00 18.47 87 GLN A N 1
ATOM 724 C CA . GLN A 1 87 ? 18.310 73.024 41.308 1.00 18.86 87 GLN A CA 1
ATOM 725 C C . GLN A 1 87 ? 17.493 71.953 40.603 1.00 18.94 87 GLN A C 1
ATOM 726 O O . GLN A 1 87 ? 17.992 71.296 39.688 1.00 18.51 87 GLN A O 1
ATOM 732 N N . THR A 1 88 ? 16.245 71.769 41.035 1.00 19.39 88 THR A N 1
ATOM 733 C CA . THR A 1 88 ? 15.344 70.792 40.420 1.00 19.47 88 THR A CA 1
ATOM 734 C C . THR A 1 88 ? 14.039 71.402 39.911 1.00 19.50 88 THR A C 1
ATOM 735 O O . THR A 1 88 ? 13.153 70.680 39.461 1.00 19.30 88 THR A O 1
ATOM 739 N N . ASP A 1 89 ? 13.922 72.726 39.973 1.00 19.44 89 ASP A N 1
ATOM 740 C CA . ASP A 1 89 ? 12.699 73.410 39.581 1.00 19.94 89 ASP A CA 1
ATOM 741 C C . ASP A 1 89 ? 13.053 74.435 38.510 1.00 19.70 89 ASP A C 1
ATOM 742 O O . ASP A 1 89 ? 13.005 74.126 37.321 1.00 19.74 89 ASP A O 1
ATOM 747 N N . LYS A 1 90 ? 13.420 75.640 38.934 1.00 19.58 90 LYS A N 1
ATOM 748 C CA . LYS A 1 90 ? 13.838 76.689 38.010 1.00 19.68 90 LYS A CA 1
ATOM 749 C C . LYS A 1 90 ? 14.653 77.746 38.742 1.00 19.10 90 LYS A C 1
ATOM 750 O O . LYS A 1 90 ? 14.604 77.853 39.969 1.00 19.01 90 LYS A O 1
ATOM 756 N N . GLN A 1 91 ? 15.412 78.517 37.978 1.00 18.44 91 GLN A N 1
ATOM 757 C CA . GLN A 1 91 ? 16.197 79.606 38.530 1.00 18.43 91 GLN A CA 1
ATOM 758 C C . GLN A 1 91 ? 16.559 80.593 37.436 1.00 18.02 91 GLN A C 1
ATOM 759 O O . GLN A 1 91 ? 16.814 80.205 36.296 1.00 17.78 91 GLN A O 1
ATOM 765 N N . VAL A 1 92 ? 16.564 81.872 37.791 1.00 17.77 92 VAL A N 1
ATOM 766 C CA . VAL A 1 92 ? 16.969 82.926 36.878 1.00 17.55 92 VAL A CA 1
ATOM 767 C C . VAL A 1 92 ? 18.482 83.060 36.974 1.00 17.33 92 VAL A C 1
ATOM 768 O O . VAL A 1 92 ? 19.026 83.341 38.047 1.00 17.58 92 VAL A O 1
ATOM 772 N N . LEU A 1 93 ? 19.140 82.820 35.844 1.00 17.35 93 LEU A N 1
ATOM 773 C CA . LEU A 1 93 ? 20.593 82.795 35.734 1.00 17.46 93 LEU A CA 1
ATOM 774 C C . LEU A 1 93 ? 21.068 83.610 34.544 1.00 17.32 93 LEU A C 1
ATOM 775 O O . LEU A 1 93 ? 20.324 83.829 33.598 1.00 17.21 93 LEU A O 1
ATOM 780 N N . GLU A 1 94 ? 22.325 84.038 34.578 1.00 17.69 94 GLU A N 1
ATOM 781 C CA . GLU A 1 94 ? 22.956 84.616 33.397 1.00 18.09 94 GLU A CA 1
ATOM 782 C C . GLU A 1 94 ? 22.686 83.738 32.177 1.00 18.38 94 GLU A C 1
ATOM 783 O O . GLU A 1 94 ? 22.792 82.516 32.249 1.00 17.84 94 GLU A O 1
ATOM 789 N N . ALA A 1 95 ? 22.314 84.361 31.065 1.00 18.43 95 ALA A N 1
ATOM 790 C CA . ALA A 1 95 ? 22.096 83.646 29.812 1.00 19.08 95 ALA A CA 1
ATOM 791 C C . ALA A 1 95 ? 23.366 82.916 29.397 1.00 19.68 95 ALA A C 1
ATOM 792 O O . ALA A 1 95 ? 24.462 83.465 29.516 1.00 19.76 95 ALA A O 1
ATOM 794 N N . LYS A 1 96 ? 23.233 81.680 28.921 1.00 20.20 96 LYS A N 1
ATOM 795 C CA . LYS A 1 96 ? 24.381 81.014 28.310 1.00 20.64 96 LYS A CA 1
ATOM 796 C C . LYS A 1 96 ? 24.529 81.522 26.882 1.00 21.47 96 LYS A C 1
ATOM 797 O O . LYS A 1 96 ? 23.556 81.598 26.124 1.00 21.58 96 LYS A O 1
ATOM 803 N N . THR A 1 97 ? 25.757 81.902 26.548 1.00 22.31 97 THR A N 1
ATOM 804 C CA . THR A 1 97 ? 26.101 82.467 25.251 1.00 22.94 97 THR A CA 1
ATOM 805 C C . THR A 1 97 ? 27.349 81.777 24.717 1.00 23.43 97 THR A C 1
ATOM 806 O O . THR A 1 97 ? 27.862 80.837 25.324 1.00 23.75 97 THR A O 1
ATOM 810 N N . SER A 1 98 ? 27.851 82.266 23.589 1.00 24.18 98 SER A N 1
ATOM 811 C CA . SER A 1 98 ? 29.091 81.759 23.010 1.00 24.54 98 SER A CA 1
ATOM 812 C C . SER A 1 98 ? 30.340 82.104 23.834 1.00 24.54 98 SER A C 1
ATOM 813 O O . SER A 1 98 ? 31.400 81.526 23.603 1.00 24.92 98 SER A O 1
ATOM 816 N N . GLU A 1 99 ? 30.211 83.025 24.792 1.00 24.50 99 GLU A N 1
ATOM 817 C CA . GLU A 1 99 ? 31.351 83.574 25.530 1.00 24.45 99 GLU A CA 1
ATOM 818 C C . GLU A 1 99 ? 31.510 83.096 26.981 1.00 23.46 99 GLU A C 1
ATOM 819 O O . GLU A 1 99 ? 32.548 83.360 27.591 1.00 23.57 99 GLU A O 1
ATOM 825 N N . ASN A 1 100 ? 30.507 82.410 27.536 1.00 22.09 100 ASN A N 1
ATOM 826 C CA . ASN A 1 100 ? 30.508 82.078 28.969 1.00 21.24 100 ASN A CA 1
ATOM 827 C C . ASN A 1 100 ? 30.241 80.605 29.306 1.00 20.61 100 ASN A C 1
ATOM 828 O O . ASN A 1 100 ? 29.755 80.291 30.399 1.00 20.28 100 ASN A O 1
ATOM 833 N N . THR A 1 101 ? 30.560 79.708 28.379 1.00 19.94 101 THR A N 1
ATOM 834 C CA . THR A 1 101 ? 30.418 78.272 28.623 1.00 19.67 101 THR A CA 1
ATOM 835 C C . THR A 1 101 ? 31.758 77.556 28.497 1.00 19.36 101 THR A C 1
ATOM 836 O O . THR A 1 101 ? 32.655 77.993 27.763 1.00 19.49 101 THR A O 1
ATOM 840 N N . GLY A 1 102 ? 31.885 76.454 29.224 1.00 18.67 102 GLY A N 1
ATOM 841 C CA . GLY A 1 102 ? 33.071 75.621 29.173 1.00 18.35 102 GLY A CA 1
ATOM 842 C C . GLY A 1 102 ? 34.299 76.217 29.833 1.00 18.20 102 GLY A C 1
ATOM 843 O O . GLY A 1 102 ? 35.398 75.724 29.618 1.00 18.75 102 GLY A O 1
ATOM 844 N N . LYS A 1 103 ? 34.116 77.259 30.640 1.00 17.84 103 LYS A N 1
ATOM 845 C CA . LYS A 1 103 ? 35.234 77.954 31.265 1.00 17.67 103 LYS A CA 1
ATOM 846 C C . LYS A 1 103 ? 35.680 77.206 32.510 1.00 17.14 103 LYS A C 1
ATOM 847 O O . LYS A 1 103 ? 34.891 76.503 33.139 1.00 16.60 103 LYS A O 1
ATOM 853 N N . VAL A 1 104 ? 36.954 77.358 32.852 1.00 16.93 104 VAL A N 1
ATOM 854 C CA . VAL A 1 104 ? 37.494 76.791 34.080 1.00 17.08 104 VAL A CA 1
ATOM 855 C C . VAL A 1 104 ? 37.851 77.910 35.038 1.00 17.18 104 VAL A C 1
ATOM 856 O O . VAL A 1 104 ? 38.033 79.050 34.624 1.00 16.66 104 VAL A O 1
ATOM 860 N N . TYR A 1 105 ? 37.932 77.580 36.321 1.00 17.04 105 TYR A N 1
ATOM 861 C CA . TYR A 1 105 ? 38.366 78.525 37.333 1.00 17.58 105 TYR A CA 1
ATOM 862 C C . TYR A 1 105 ? 39.714 79.097 36.910 1.00 17.80 105 TYR A C 1
ATOM 863 O O . TYR A 1 105 ? 40.629 78.346 36.570 1.00 17.36 105 TYR A O 1
ATOM 872 N N . GLY A 1 106 ? 39.816 80.425 36.906 1.00 18.37 106 GLY A N 1
ATOM 873 C CA . GLY A 1 106 ? 41.045 81.107 36.533 1.00 18.91 106 GLY A CA 1
ATOM 874 C C . GLY A 1 106 ? 40.954 81.829 35.201 1.00 19.58 106 GLY A C 1
ATOM 875 O O . GLY A 1 106 ? 41.651 82.820 34.985 1.00 19.14 106 GLY A O 1
ATOM 876 N N . GLU A 1 107 ? 40.112 81.326 34.301 1.00 20.52 107 GLU A N 1
ATOM 877 C CA . GLU A 1 107 ? 39.863 81.982 33.019 1.00 21.48 107 GLU A CA 1
ATOM 878 C C . GLU A 1 107 ? 39.026 83.229 33.221 1.00 22.51 107 GLU A C 1
ATOM 879 O O . GLU A 1 107 ? 38.013 83.203 33.922 1.00 22.71 107 GLU A O 1
ATOM 885 N N . GLN A 1 108 ? 39.448 84.320 32.596 1.00 23.84 108 GLN A N 1
ATOM 886 C CA . GLN A 1 108 ? 38.731 85.576 32.717 1.00 24.95 108 GLN A CA 1
ATOM 887 C C . GLN A 1 108 ? 37.647 85.676 31.661 1.00 25.98 108 GLN A C 1
ATOM 888 O O . GLN A 1 108 ? 37.911 85.567 30.459 1.00 26.67 108 GLN A O 1
ATOM 894 N N . TYR A 1 109 ? 36.418 85.849 32.128 1.00 26.66 109 TYR A N 1
ATOM 895 C CA . TYR A 1 109 ? 35.288 86.121 31.251 1.00 27.19 109 TYR A CA 1
ATOM 896 C C . TYR A 1 109 ? 34.185 86.827 32.040 1.00 27.56 109 TYR A C 1
ATOM 897 O O . TYR A 1 109 ? 34.103 86.687 33.260 1.00 27.85 109 TYR A O 1
ATOM 906 N N . PRO A 1 110 ? 33.336 87.588 31.354 1.00 28.18 110 PRO A N 1
ATOM 907 C CA . PRO A 1 110 ? 32.238 88.285 32.021 1.00 28.10 110 PRO A CA 1
ATOM 908 C C . PRO A 1 110 ? 30.985 87.424 32.098 1.00 27.87 110 PRO A C 1
ATOM 909 O O . PRO A 1 110 ? 30.680 86.687 31.154 1.00 27.84 110 PRO A O 1
ATOM 913 N N . LEU A 1 111 ? 30.275 87.519 33.216 1.00 27.63 111 LEU A N 1
ATOM 914 C CA . LEU A 1 111 ? 28.943 86.938 33.323 1.00 27.31 111 LEU A CA 1
ATOM 915 C C . LEU A 1 111 ? 28.044 87.710 32.362 1.00 26.52 111 LEU A C 1
ATOM 916 O O . LEU A 1 111 ? 28.287 88.892 32.087 1.00 26.58 111 LEU A O 1
ATOM 921 N N . SER A 1 112 ? 27.020 87.050 31.837 1.00 25.34 112 SER A N 1
ATOM 922 C CA . SER A 1 112 ? 26.080 87.717 30.950 1.00 24.66 112 SER A CA 1
ATOM 923 C C . SER A 1 112 ? 25.297 88.750 31.748 1.00 24.08 112 SER A C 1
ATOM 924 O O . SER A 1 112 ? 24.842 88.473 32.861 1.00 23.94 112 SER A O 1
ATOM 927 N N . ALA A 1 113 ? 25.170 89.946 31.181 1.00 23.33 113 ALA A N 1
ATOM 928 C CA . ALA A 1 113 ? 24.309 90.981 31.741 1.00 22.75 113 ALA A CA 1
ATOM 929 C C . ALA A 1 113 ? 22.850 90.531 31.691 1.00 22.13 113 ALA A C 1
ATOM 930 O O . ALA A 1 113 ? 22.106 90.732 32.652 1.00 22.01 113 ALA A O 1
ATOM 932 N N . GLU A 1 114 ? 22.453 89.932 30.569 1.00 21.51 114 GLU A N 1
ATOM 933 C CA . GLU A 1 114 ? 21.101 89.400 30.404 1.00 21.27 114 GLU A CA 1
ATOM 934 C C . GLU A 1 114 ? 20.931 88.138 31.235 1.00 20.80 114 GLU A C 1
ATOM 935 O O . GLU A 1 114 ? 21.796 87.268 31.219 1.00 20.24 114 GLU A O 1
ATOM 941 N N . LYS A 1 115 ? 19.811 88.058 31.953 1.00 20.12 115 LYS A N 1
ATOM 942 C CA . LYS A 1 115 ? 19.439 86.880 32.727 1.00 20.23 115 LYS A CA 1
ATOM 943 C C . LYS A 1 115 ? 18.187 86.257 32.107 1.00 19.75 115 LYS A C 1
ATOM 944 O O . LYS A 1 115 ? 17.329 86.970 31.579 1.00 19.99 115 LYS A O 1
ATOM 950 N N . ARG A 1 116 ? 18.100 84.930 32.148 1.00 19.18 116 ARG A N 1
ATOM 951 C CA . ARG A 1 116 ? 16.931 84.193 31.670 1.00 18.89 116 ARG A CA 1
ATOM 952 C C . ARG A 1 116 ? 16.505 83.145 32.693 1.00 18.49 116 ARG A C 1
ATOM 953 O O . ARG A 1 116 ? 17.301 82.713 33.523 1.00 18.06 116 ARG A O 1
ATOM 961 N N . THR A 1 117 ? 15.245 82.735 32.622 1.00 18.19 117 THR A N 1
ATOM 962 C CA . THR A 1 117 ? 14.751 81.642 33.444 1.00 18.00 117 THR A CA 1
ATOM 963 C C . THR A 1 117 ? 15.127 80.305 32.805 1.00 17.44 117 THR A C 1
ATOM 964 O O . THR A 1 117 ? 14.792 80.038 31.647 1.00 17.28 117 THR A O 1
ATOM 968 N N . TYR A 1 118 ? 15.829 79.479 33.574 1.00 16.84 118 TYR A N 1
ATOM 969 C CA . TYR A 1 118 ? 16.144 78.116 33.185 1.00 16.61 118 TYR A CA 1
ATOM 970 C C . TYR A 1 118 ? 15.398 77.138 34.081 1.00 16.39 118 TYR A C 1
ATOM 971 O O . TYR A 1 118 ? 15.212 77.382 35.268 1.00 16.71 118 TYR A O 1
ATOM 980 N N . TYR A 1 119 ? 14.948 76.045 33.483 1.00 16.19 119 TYR A N 1
ATOM 981 C CA . TYR A 1 119 ? 14.219 75.005 34.183 1.00 16.02 119 TYR A CA 1
ATOM 982 C C . TYR A 1 119 ? 15.136 73.806 34.319 1.00 16.09 119 TYR A C 1
ATOM 983 O O . TYR A 1 119 ? 15.975 73.567 33.457 1.00 15.91 119 TYR A O 1
ATOM 992 N N . PHE A 1 120 ? 14.986 73.069 35.413 1.00 16.05 120 PHE A N 1
ATOM 993 C CA . PHE A 1 120 ? 15.886 71.969 35.734 1.00 16.35 120 PHE A CA 1
ATOM 994 C C . PHE A 1 120 ? 15.112 70.688 35.985 1.00 16.77 120 PHE A C 1
ATOM 995 O O . PHE A 1 120 ? 13.949 70.726 36.376 1.00 17.18 120 PHE A O 1
ATOM 1003 N N . ASP A 1 121 ? 15.759 69.555 35.745 1.00 16.99 121 ASP A N 1
ATOM 1004 C CA . ASP A 1 121 ? 15.153 68.262 36.039 1.00 17.22 121 ASP A CA 1
ATOM 1005 C C . ASP A 1 121 ? 15.549 67.796 37.445 1.00 17.49 121 ASP A C 1
ATOM 1006 O O . ASP A 1 121 ? 16.252 68.501 38.165 1.00 17.47 121 ASP A O 1
ATOM 1011 N N . ASN A 1 122 ? 15.086 66.615 37.844 1.00 17.87 122 ASN A N 1
ATOM 1012 C CA . ASN A 1 122 ? 15.304 66.140 39.210 1.00 18.53 122 ASN A CA 1
ATOM 1013 C C . ASN A 1 122 ? 16.763 65.770 39.505 1.00 17.87 122 ASN A C 1
ATOM 1014 O O . ASN A 1 122 ? 17.128 65.515 40.655 1.00 18.56 122 ASN A O 1
ATOM 1019 N N . ASN A 1 123 ? 17.592 65.755 38.465 1.00 17.29 123 ASN A N 1
ATOM 1020 C CA . ASN A 1 123 ? 19.002 65.401 38.583 1.00 16.78 123 ASN A CA 1
ATOM 1021 C C . ASN A 1 123 ? 19.954 66.571 38.303 1.00 16.51 123 ASN A C 1
ATOM 1022 O O . ASN A 1 123 ? 21.139 66.374 38.045 1.00 16.63 123 ASN A O 1
ATOM 1027 N N . TYR A 1 124 ? 19.412 67.784 38.397 1.00 15.83 124 TYR A N 1
ATOM 1028 C CA . TYR A 1 124 ? 20.172 69.043 38.342 1.00 15.78 124 TYR A CA 1
ATOM 1029 C C . TYR A 1 124 ? 20.624 69.489 36.946 1.00 15.53 124 TYR A C 1
ATOM 1030 O O . TYR A 1 124 ? 21.370 70.458 36.818 1.00 15.57 124 TYR A O 1
ATOM 1039 N N . ALA A 1 125 ? 20.166 68.801 35.908 1.00 15.48 125 ALA A N 1
ATOM 1040 C CA . ALA A 1 125 ? 20.459 69.200 34.534 1.00 15.18 125 ALA A CA 1
ATOM 1041 C C . ALA A 1 125 ? 19.388 70.153 34.032 1.00 15.37 125 ALA A C 1
ATOM 1042 O O . ALA A 1 125 ? 18.250 70.128 34.491 1.00 14.88 125 ALA A O 1
ATOM 1044 N N . VAL A 1 126 ? 19.750 70.977 33.062 1.00 14.99 126 VAL A N 1
ATOM 1045 C CA . VAL A 1 126 ? 18.779 71.844 32.423 1.00 15.23 126 VAL A CA 1
ATOM 1046 C C . VAL A 1 126 ? 17.730 70.964 31.737 1.00 15.54 126 VAL A C 1
ATOM 1047 O O . VAL A 1 126 ? 18.063 70.009 31.024 1.00 15.02 126 VAL A O 1
ATOM 1051 N N . LYS A 1 127 ? 16.469 71.291 31.995 1.00 16.17 127 LYS A N 1
ATOM 1052 C CA . LYS A 1 127 ? 15.316 70.590 31.450 1.00 16.69 127 LYS A CA 1
ATOM 1053 C C . LYS A 1 127 ? 15.071 70.978 29.995 1.00 17.07 127 LYS A C 1
ATOM 1054 O O . LYS A 1 127 ? 15.351 72.112 29.583 1.00 17.06 127 LYS A O 1
ATOM 1060 N N . THR A 1 128 ? 14.555 70.024 29.225 1.00 17.54 128 THR A N 1
ATOM 1061 C CA . THR A 1 128 ? 14.130 70.257 27.847 1.00 18.26 128 THR A CA 1
ATOM 1062 C C . THR A 1 128 ? 12.714 69.717 27.632 1.00 18.25 128 THR A C 1
ATOM 1063 O O . THR A 1 128 ? 12.163 69.005 28.474 1.00 18.33 128 THR A O 1
ATOM 1067 N N . GLY A 1 129 ? 12.136 70.057 26.487 1.00 18.49 129 GLY A N 1
ATOM 1068 C CA . GLY A 1 129 ? 10.789 69.643 26.148 1.00 18.66 129 GLY A CA 1
ATOM 1069 C C . GLY A 1 129 ? 9.731 70.581 26.696 1.00 18.75 129 GLY A C 1
ATOM 1070 O O . GLY A 1 129 ? 10.011 71.722 27.053 1.00 18.60 129 GLY A O 1
ATOM 1071 N N . TRP A 1 130 ? 8.503 70.082 26.770 1.00 18.78 130 TRP A N 1
ATOM 1072 C CA . TRP A 1 130 ? 7.359 70.884 27.185 1.00 19.28 130 TRP A CA 1
ATOM 1073 C C . TRP A 1 130 ? 7.323 71.120 28.687 1.00 19.30 130 TRP A C 1
ATOM 1074 O O . TRP A 1 130 ? 7.555 70.203 29.471 1.00 19.72 130 TRP A O 1
ATOM 1085 N N . ILE A 1 131 ? 7.030 72.356 29.074 1.00 19.51 131 ILE A N 1
ATOM 1086 C CA . ILE A 1 131 ? 6.723 72.695 30.463 1.00 19.93 131 ILE A CA 1
ATOM 1087 C C . ILE A 1 131 ? 5.483 73.580 30.526 1.00 19.86 131 ILE A C 1
ATOM 1088 O O . ILE A 1 131 ? 5.187 74.320 29.588 1.00 19.71 131 ILE A O 1
ATOM 1093 N N . TYR A 1 132 ? 4.756 73.479 31.634 1.00 20.01 132 TYR A N 1
ATOM 1094 C CA . TYR A 1 132 ? 3.565 74.276 31.882 1.00 19.92 132 TYR A CA 1
ATOM 1095 C C . TYR A 1 132 ? 3.866 75.271 32.993 1.00 20.17 132 TYR A C 1
ATOM 1096 O O . TYR A 1 132 ? 4.446 74.911 34.022 1.00 20.34 132 TYR A O 1
ATOM 1105 N N . GLU A 1 133 ? 3.480 76.523 32.777 1.00 20.33 133 GLU A N 1
ATOM 1106 C CA . GLU A 1 133 ? 3.633 77.566 33.782 1.00 20.92 133 GLU A CA 1
ATOM 1107 C C . GLU A 1 133 ? 2.589 78.656 33.592 1.00 20.99 133 GLU A C 1
ATOM 1108 O O . GLU A 1 133 ? 2.455 79.205 32.501 1.00 20.83 133 GLU A O 1
ATOM 1114 N N . ASP A 1 134 ? 1.866 78.964 34.665 1.00 21.18 134 ASP A N 1
ATOM 1115 C CA . ASP A 1 134 ? 0.926 80.080 34.692 1.00 21.66 134 ASP A CA 1
ATOM 1116 C C . ASP A 1 134 ? -0.005 80.093 33.477 1.00 21.46 134 ASP A C 1
ATOM 1117 O O . ASP A 1 134 ? -0.127 81.093 32.768 1.00 21.70 134 ASP A O 1
ATOM 1122 N N . GLY A 1 135 ? -0.657 78.958 33.249 1.00 21.17 135 GLY A N 1
ATOM 1123 C CA . GLY A 1 135 ? -1.711 78.865 32.260 1.00 21.04 135 GLY A CA 1
ATOM 1124 C C . GLY A 1 135 ? -1.257 78.681 30.825 1.00 20.79 135 GLY A C 1
ATOM 1125 O O . GLY A 1 135 ? -2.085 78.726 29.918 1.00 21.03 135 GLY A O 1
ATOM 1126 N N . ASN A 1 136 ? 0.041 78.474 30.607 1.00 20.37 136 ASN A N 1
ATOM 1127 C CA . ASN A 1 136 ? 0.568 78.294 29.254 1.00 20.27 136 ASN A CA 1
ATOM 1128 C C . ASN A 1 136 ? 1.619 77.199 29.140 1.00 19.88 136 ASN A C 1
ATOM 1129 O O . ASN A 1 136 ? 2.297 76.865 30.111 1.00 19.88 136 ASN A O 1
ATOM 1134 N N . TRP A 1 137 ? 1.742 76.658 27.933 1.00 19.51 137 TRP A N 1
ATOM 1135 C CA . TRP A 1 137 ? 2.796 75.715 27.588 1.00 19.33 137 TRP A CA 1
ATOM 1136 C C . TRP A 1 137 ? 3.949 76.451 26.917 1.00 19.20 137 TRP A C 1
ATOM 1137 O O . TRP A 1 137 ? 3.733 77.336 26.092 1.00 19.33 137 TRP A O 1
ATOM 1148 N N . TYR A 1 138 ? 5.167 76.075 2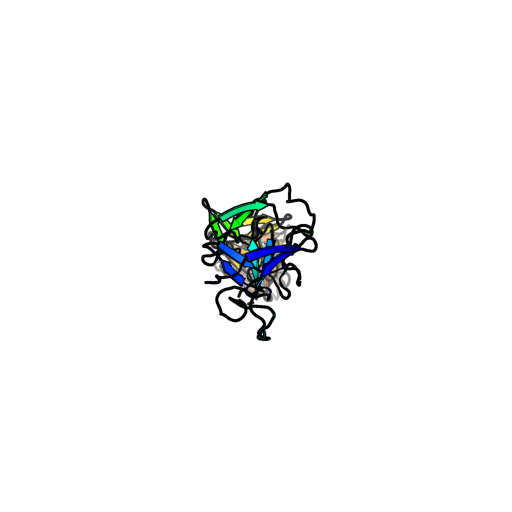7.292 1.00 18.61 138 TYR A N 1
ATOM 1149 C CA . TYR A 1 138 ? 6.397 76.560 26.676 1.00 18.67 138 TYR A CA 1
ATOM 1150 C C . TYR A 1 138 ? 7.205 75.351 26.225 1.00 18.79 138 TYR A C 1
ATOM 1151 O O . TYR A 1 138 ? 7.115 74.295 26.834 1.00 19.25 138 TYR A O 1
ATOM 1160 N N . TYR A 1 139 ? 7.976 75.498 25.152 1.00 18.82 139 TYR A N 1
ATOM 1161 C CA . TYR A 1 139 ? 8.867 74.439 24.681 1.00 19.04 139 TYR A CA 1
ATOM 1162 C C . TYR A 1 139 ? 10.320 74.830 24.910 1.00 19.20 139 TYR A C 1
AT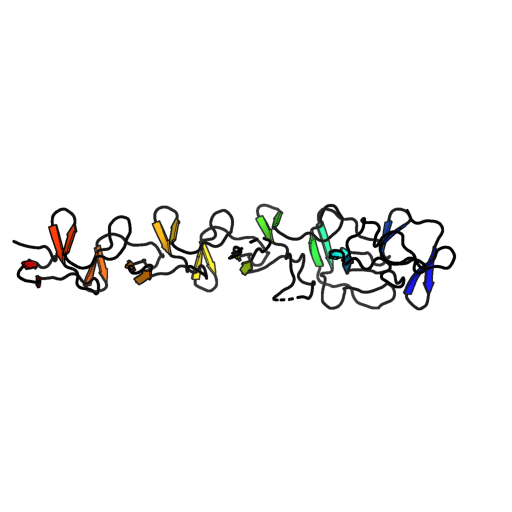OM 1163 O O . TYR A 1 139 ? 10.758 75.889 24.472 1.00 19.47 139 TYR A O 1
ATOM 1172 N N . LEU A 1 140 ? 11.058 73.961 25.591 1.00 19.15 140 LEU A N 1
ATOM 1173 C CA . LEU A 1 140 ? 12.477 74.149 25.846 1.00 19.50 140 LEU A CA 1
ATOM 1174 C C . LEU A 1 140 ? 13.233 73.282 24.843 1.00 19.90 140 LEU A C 1
ATOM 1175 O O . LEU A 1 140 ? 13.005 72.079 24.769 1.00 20.00 140 LEU A O 1
ATOM 1180 N N . ASN A 1 141 ? 14.112 73.886 24.049 1.00 20.59 141 ASN A N 1
ATOM 1181 C CA . ASN A 1 141 ? 14.763 73.168 22.949 1.00 21.31 141 ASN A CA 1
ATOM 1182 C C . ASN A 1 141 ? 15.433 71.872 23.416 1.00 22.11 141 ASN A C 1
ATOM 1183 O O . ASN A 1 141 ? 16.153 71.869 24.409 1.00 21.33 141 ASN A O 1
ATOM 1188 N N . LYS A 1 142 ? 15.182 70.774 22.708 1.00 23.18 142 LYS A N 1
ATOM 1189 C CA . LYS A 1 142 ? 15.844 69.497 22.992 1.00 24.41 142 LYS A CA 1
ATOM 1190 C C . LYS A 1 142 ? 17.195 69.375 22.291 1.00 25.75 142 LYS A C 1
ATOM 1191 O O . LYS A 1 142 ? 18.091 68.680 22.777 1.00 25.68 142 LYS A O 1
ATOM 1197 N N . LEU A 1 143 ? 17.328 70.041 21.146 1.00 27.49 143 LEU A N 1
ATOM 1198 C CA . LEU A 1 143 ? 18.511 69.922 20.297 1.00 29.17 143 LEU A CA 1
ATOM 1199 C C . LEU A 1 143 ? 19.093 71.286 19.950 1.00 30.25 143 LEU A C 1
ATOM 1200 O O . LEU A 1 143 ? 18.480 72.321 20.205 1.00 30.06 143 LEU A O 1
ATOM 1205 N N . GLY A 1 144 ? 20.283 71.276 19.357 1.00 31.85 144 GLY A N 1
ATOM 1206 C CA . GLY A 1 144 ? 20.825 72.459 18.715 1.00 33.14 144 GLY A CA 1
ATOM 1207 C C . GLY A 1 144 ? 20.086 72.732 17.415 1.00 34.41 144 GLY A C 1
ATOM 1208 O O . GLY A 1 144 ? 19.250 71.933 16.988 1.00 34.76 144 GLY A O 1
ATOM 1209 N N . ASN A 1 145 ? 20.388 73.864 16.786 1.00 35.91 145 ASN A N 1
ATOM 1210 C CA . ASN A 1 145 ? 19.784 74.224 15.501 1.00 37.11 145 ASN A CA 1
ATOM 1211 C C . ASN A 1 145 ? 20.371 73.395 14.358 1.00 37.97 145 ASN A C 1
ATOM 1212 O O . ASN A 1 145 ? 21.335 72.648 14.550 1.00 38.33 145 ASN A O 1
ATOM 1217 N N . PHE A 1 146 ? 19.784 73.536 13.171 1.00 39.03 146 PHE A N 1
ATOM 1218 C CA . PHE A 1 146 ? 20.175 72.756 11.997 1.00 39.66 146 PHE A CA 1
ATOM 1219 C C . PHE A 1 146 ? 20.463 73.664 10.806 1.00 39.85 146 PHE A C 1
ATOM 1220 O O . PHE A 1 146 ? 21.255 73.317 9.927 1.00 40.26 146 PHE A O 1
ATOM 1228 N N . TYR A 1 151 ? 24.412 71.157 15.743 1.00 31.30 151 TYR A N 1
ATOM 1229 C CA . TYR A 1 151 ? 25.469 70.467 16.474 1.00 30.97 151 TYR A CA 1
ATOM 1230 C C . TYR A 1 151 ? 25.819 71.189 17.787 1.00 30.01 151 TYR A C 1
ATOM 1231 O O . TYR A 1 151 ? 25.937 70.543 18.831 1.00 30.32 151 TYR A O 1
ATOM 1240 N N . ASN A 1 152 ? 25.979 72.514 17.731 1.00 28.42 152 ASN A N 1
ATOM 1241 C CA . ASN A 1 152 ? 26.344 73.308 18.903 1.00 27.39 152 ASN A CA 1
ATOM 1242 C C . ASN A 1 152 ? 25.210 73.196 19.917 1.00 26.12 152 ASN A C 1
ATOM 1243 O O . ASN A 1 152 ? 24.064 73.472 19.572 1.00 26.10 152 ASN A O 1
ATOM 1248 N N . PRO A 1 153 ? 25.511 72.791 21.151 1.00 24.89 153 PRO A N 1
ATOM 1249 C CA . PRO A 1 153 ? 24.458 72.559 22.147 1.00 23.96 153 PRO A CA 1
ATOM 1250 C C . PRO A 1 153 ? 23.871 73.828 22.775 1.00 23.20 153 PRO A C 1
ATOM 1251 O O . PRO A 1 153 ? 22.990 73.706 23.616 1.00 22.26 153 PRO A O 1
ATOM 1255 N N . LEU A 1 154 ? 24.312 75.014 22.358 1.00 22.20 154 LEU A N 1
ATOM 1256 C CA . LEU A 1 154 ? 23.908 76.257 23.016 1.00 21.87 154 LEU A CA 1
ATOM 1257 C C . LEU A 1 154 ? 22.389 76.461 23.126 1.00 21.29 154 LEU A C 1
ATOM 1258 O O . LEU A 1 154 ? 21.910 76.896 24.176 1.00 21.01 154 LEU A O 1
ATOM 1263 N N . PRO A 1 155 ? 21.628 76.166 22.071 1.00 20.63 155 PRO A N 1
ATOM 1264 C CA . PRO A 1 155 ? 20.169 76.347 22.119 1.00 20.22 155 PRO A CA 1
ATOM 1265 C C . PRO A 1 155 ? 19.419 75.410 23.064 1.00 19.46 155 PRO A C 1
ATOM 1266 O O . PRO A 1 155 ? 18.266 75.694 23.371 1.00 19.17 155 PRO A O 1
ATOM 1270 N N . ILE A 1 156 ? 20.043 74.322 23.503 1.00 18.79 156 ILE A N 1
ATOM 1271 C CA . ILE A 1 156 ? 19.360 73.329 24.332 1.00 18.40 156 ILE A CA 1
ATOM 1272 C C . ILE A 1 156 ? 18.937 73.941 25.671 1.00 17.95 156 ILE A C 1
ATOM 1273 O O . ILE A 1 156 ? 19.741 74.559 26.365 1.00 17.92 156 ILE A O 1
ATOM 1278 N N . GLY A 1 157 ? 17.656 73.790 25.998 1.00 17.67 157 GLY A N 1
ATOM 1279 C CA . GLY A 1 157 ? 17.110 74.297 27.242 1.00 17.30 157 GLY A CA 1
ATOM 1280 C C . GLY A 1 157 ? 16.614 75.727 27.160 1.00 17.49 157 GLY A C 1
ATOM 1281 O O . GLY A 1 157 ? 16.081 76.243 28.137 1.00 17.38 157 GLY A O 1
ATOM 1282 N N . GLU A 1 158 ? 16.790 76.371 26.007 1.00 17.44 158 GLU A N 1
ATOM 1283 C CA . GLU A 1 158 ? 16.291 77.728 25.801 1.00 17.80 158 GLU A CA 1
ATOM 1284 C C . GLU A 1 158 ? 14.813 77.685 25.437 1.00 18.09 158 GLU A C 1
ATOM 1285 O O . GLU A 1 158 ? 14.327 76.691 24.910 1.00 18.05 158 GLU A O 1
ATOM 1291 N N . VAL A 1 159 ? 14.110 78.774 25.720 1.00 18.27 159 VAL A N 1
ATOM 1292 C CA . VAL A 1 159 ? 12.692 78.894 25.395 1.00 18.74 159 VAL A CA 1
ATOM 1293 C C . VAL A 1 159 ? 12.545 79.123 23.893 1.00 18.95 159 VAL A C 1
ATOM 1294 O O . VAL A 1 159 ? 13.039 80.116 23.356 1.00 19.29 159 VAL A O 1
ATOM 1298 N N . ALA A 1 160 ? 11.865 78.197 23.226 1.00 19.23 160 ALA A N 1
ATOM 1299 C CA . ALA A 1 160 ? 11.654 78.263 21.786 1.00 19.59 160 ALA A CA 1
ATOM 1300 C C . ALA A 1 160 ? 10.698 79.398 21.439 1.00 20.11 160 ALA A C 1
ATOM 1301 O O . ALA A 1 160 ? 9.723 79.637 22.152 1.00 19.99 160 ALA A O 1
ATOM 1303 N N . LYS A 1 161 ? 11.006 80.095 20.348 1.00 20.93 161 LYS A N 1
ATOM 1304 C CA . LYS A 1 161 ? 10.142 81.135 19.789 1.00 21.62 161 LYS A CA 1
ATOM 1305 C C . LYS A 1 161 ? 9.861 80.821 18.324 1.00 21.74 161 LYS A C 1
ATOM 1306 O O . LYS A 1 161 ? 10.732 80.318 17.611 1.00 22.49 161 LYS A O 1
ATOM 1312 N N . GLY A 1 162 ? 8.649 81.133 17.877 1.00 22.01 162 GLY A N 1
ATOM 1313 C CA . GLY A 1 162 ? 8.253 80.932 16.493 1.00 22.10 162 GLY A CA 1
ATOM 1314 C C . GLY A 1 162 ? 7.962 79.484 16.140 1.00 22.35 162 GLY A C 1
ATOM 1315 O O . GLY A 1 162 ? 7.646 78.667 17.005 1.00 22.24 162 GLY A O 1
ATOM 1316 N N . TRP A 1 163 ? 8.066 79.174 14.852 1.00 22.82 163 TRP A N 1
ATOM 1317 C CA . TRP A 1 163 ? 7.830 77.828 14.336 1.00 23.28 163 TRP A CA 1
ATOM 1318 C C . TRP A 1 163 ? 8.842 76.834 14.883 1.00 23.72 163 TRP A C 1
ATOM 1319 O O . TRP A 1 163 ? 10.051 77.029 14.747 1.00 23.63 163 TRP A O 1
ATOM 1330 N N . THR A 1 164 ? 8.338 75.753 15.464 1.00 24.34 164 THR A N 1
ATOM 1331 C CA . THR A 1 164 ? 9.181 74.769 16.128 1.00 25.07 164 THR A CA 1
ATOM 1332 C C . THR A 1 164 ? 8.619 73.365 15.979 1.00 25.89 164 THR A C 1
ATOM 1333 O O . THR A 1 164 ? 7.460 73.120 16.294 1.00 25.78 164 THR A O 1
ATOM 1337 N N . GLN A 1 165 ? 9.452 72.443 15.508 1.00 26.95 165 GLN A N 1
ATOM 1338 C CA . GLN A 1 165 ? 9.087 71.034 15.456 1.00 27.92 165 GLN A CA 1
ATOM 1339 C C . GLN A 1 165 ? 9.498 70.364 16.756 1.00 28.59 165 GLN A C 1
ATOM 1340 O O . GLN A 1 165 ? 10.548 70.678 17.320 1.00 28.80 165 GLN A O 1
ATOM 1346 N N . ASP A 1 166 ? 8.664 69.439 17.219 1.00 29.49 166 ASP A N 1
ATOM 1347 C CA . ASP A 1 166 ? 8.944 68.667 18.417 1.00 30.30 166 ASP A CA 1
ATOM 1348 C C . ASP A 1 166 ? 9.343 67.248 18.023 1.00 31.32 166 ASP A C 1
ATOM 1349 O O . ASP A 1 166 ? 8.488 66.397 17.778 1.00 31.31 166 ASP A O 1
ATOM 1354 N N . PHE A 1 167 ? 10.651 67.011 17.961 1.00 32.57 167 PHE A N 1
ATOM 1355 C CA . PHE A 1 167 ? 11.195 65.698 17.636 1.00 33.60 167 PHE A CA 1
ATOM 1356 C C . PHE A 1 167 ? 11.269 64.814 18.877 1.00 34.39 167 PHE A C 1
ATOM 1357 O O . PHE A 1 167 ? 11.556 65.295 19.974 1.00 34.38 167 PHE A O 1
ATOM 1365 N N . HIS A 1 168 ? 11.020 63.520 18.692 1.00 35.38 168 HIS A N 1
ATOM 1366 C CA . HIS A 1 168 ? 11.100 62.545 19.779 1.00 36.15 168 HIS A CA 1
ATOM 1367 C C . HIS A 1 168 ? 12.550 62.138 20.024 1.00 36.32 168 HIS A C 1
ATOM 1368 O O . HIS A 1 168 ? 13.310 61.915 19.079 1.00 36.68 168 HIS A O 1
ATOM 1375 N N . PRO A 1 178 ? 7.488 63.074 9.891 1.00 35.75 178 PRO A N 1
ATOM 1376 C CA . PRO A 1 178 ? 6.548 64.190 10.026 1.00 35.37 178 PRO A CA 1
ATOM 1377 C C . PRO A 1 178 ? 6.297 64.573 11.487 1.00 34.81 178 PRO A C 1
ATOM 1378 O O . PRO A 1 178 ? 5.183 64.402 11.994 1.00 35.13 178 PRO A O 1
ATOM 1382 N N . ALA A 1 179 ? 7.333 65.085 12.151 1.00 33.91 179 ALA A N 1
ATOM 1383 C CA . ALA A 1 179 ? 7.210 65.568 13.526 1.00 32.96 179 ALA A CA 1
ATOM 1384 C C . ALA A 1 179 ? 6.286 66.786 13.547 1.00 31.89 179 ALA A C 1
ATOM 1385 O O . ALA A 1 179 ? 6.319 67.595 12.622 1.00 31.95 179 ALA A O 1
ATOM 1387 N N . PRO A 1 180 ? 5.462 66.919 14.586 1.00 30.63 180 PRO A N 1
ATOM 1388 C CA . PRO A 1 180 ? 4.448 67.981 14.626 1.00 29.58 180 PRO A CA 1
ATOM 1389 C C . PRO A 1 180 ? 5.051 69.379 14.783 1.00 28.46 180 PRO A C 1
ATOM 1390 O O . PRO A 1 180 ? 6.052 69.533 15.482 1.00 28.09 180 PRO A O 1
ATOM 1394 N N . TRP A 1 181 ? 4.446 70.366 14.121 1.00 26.99 181 TRP A N 1
ATOM 1395 C CA . TRP A 1 181 ? 4.841 71.769 14.229 1.00 26.01 181 TRP A CA 1
ATOM 1396 C C . TRP A 1 181 ? 4.001 72.478 15.285 1.00 24.89 181 TRP A C 1
ATOM 1397 O O . TRP A 1 181 ? 2.814 72.204 15.431 1.00 24.47 181 TRP A O 1
ATOM 1408 N N . TYR A 1 182 ? 4.635 73.397 16.003 1.00 23.72 182 TYR A N 1
ATOM 1409 C CA . TYR A 1 182 ? 3.970 74.276 16.960 1.00 22.83 182 TYR A CA 1
ATOM 1410 C C . TYR A 1 182 ? 4.409 75.701 16.684 1.00 22.40 182 TYR A C 1
ATOM 1411 O O . TYR A 1 182 ? 5.443 75.920 16.062 1.00 22.04 182 TYR A O 1
ATOM 1420 N N . TYR A 1 183 ? 3.621 76.674 17.128 1.00 21.98 183 TYR A N 1
ATOM 1421 C CA . TYR A 1 183 ? 4.049 78.066 17.084 1.00 21.89 183 TYR A CA 1
ATOM 1422 C C . TYR A 1 183 ? 4.035 78.669 18.483 1.00 21.74 183 TYR A C 1
ATOM 1423 O O . TYR A 1 183 ? 3.009 78.677 19.149 1.00 21.83 183 TYR A O 1
ATOM 1432 N N . LEU A 1 184 ? 5.188 79.176 18.906 1.00 21.77 184 LEU A N 1
ATOM 1433 C CA . LEU A 1 184 ? 5.349 79.810 20.205 1.00 21.69 184 LEU A CA 1
ATOM 1434 C C . LEU A 1 184 ? 5.440 81.314 19.967 1.00 21.64 184 LEU A C 1
ATOM 1435 O O . LEU A 1 184 ? 6.153 81.759 19.064 1.00 21.56 184 LEU A O 1
ATOM 1440 N N . ASP A 1 185 ? 4.711 82.096 20.756 1.00 21.47 185 ASP A N 1
ATOM 1441 C CA . ASP A 1 185 ? 4.672 83.544 20.550 1.00 21.46 185 ASP A CA 1
ATOM 1442 C C . ASP A 1 185 ? 5.950 84.208 21.084 1.00 21.39 185 ASP A C 1
ATOM 1443 O O . ASP A 1 185 ? 6.911 83.516 21.414 1.00 20.94 185 ASP A O 1
ATOM 1448 N N . ALA A 1 186 ? 5.965 85.537 21.154 1.00 21.49 186 ALA A N 1
ATOM 1449 C CA . ALA A 1 186 ? 7.190 86.283 21.448 1.00 21.67 186 ALA A CA 1
ATOM 1450 C C . ALA A 1 186 ? 7.778 85.998 22.834 1.00 21.73 186 ALA A C 1
ATOM 1451 O O . ALA A 1 186 ? 8.983 86.140 23.026 1.00 21.85 186 ALA A O 1
ATOM 1453 N N . SER A 1 187 ? 6.932 85.610 23.788 1.00 21.68 187 SER A N 1
ATOM 1454 C CA . SER A 1 187 ? 7.385 85.212 25.126 1.00 21.67 187 SER A CA 1
ATOM 1455 C C . SER A 1 187 ? 7.509 83.688 25.291 1.00 21.34 187 SER A C 1
ATOM 1456 O O . SER A 1 187 ? 7.911 83.208 26.352 1.00 21.22 187 SER A O 1
ATOM 1459 N N . GLY A 1 188 ? 7.150 82.940 24.249 1.00 20.81 188 GLY A N 1
ATOM 1460 C CA . GLY A 1 188 ? 7.289 81.493 24.227 1.00 20.56 188 GLY A CA 1
ATOM 1461 C C . GLY A 1 188 ? 5.998 80.718 24.436 1.00 20.33 188 GLY A C 1
ATOM 1462 O O . GLY A 1 188 ? 6.016 79.490 24.420 1.00 20.14 188 GLY A O 1
ATOM 1463 N N . LYS A 1 189 ? 4.884 81.420 24.640 1.00 20.39 189 LYS A N 1
ATOM 1464 C CA . LYS A 1 189 ? 3.592 80.770 24.872 1.00 20.53 189 LYS A CA 1
ATOM 1465 C C . LYS A 1 189 ? 3.090 80.027 23.632 1.00 20.55 189 LYS A C 1
ATOM 1466 O O . LYS A 1 189 ? 3.052 80.585 22.537 1.00 20.47 189 LYS A O 1
ATOM 1472 N N . MET A 1 190 ? 2.676 78.779 23.815 1.00 20.61 190 MET A N 1
ATOM 1473 C CA . MET A 1 190 ? 2.170 77.965 22.716 1.00 20.82 190 MET A CA 1
ATOM 1474 C C . MET A 1 190 ? 0.785 78.458 22.309 1.00 21.14 190 MET A C 1
ATOM 1475 O O . MET A 1 190 ? -0.093 78.621 23.155 1.00 21.23 190 MET A O 1
ATOM 1480 N N . LEU A 1 191 ? 0.601 78.685 21.014 1.00 21.66 191 LEU A N 1
ATOM 1481 C CA . LEU A 1 191 ? -0.680 79.143 20.489 1.00 22.02 191 LEU A CA 1
ATOM 1482 C C . LEU A 1 191 ? -1.579 77.957 20.155 1.00 22.05 191 LEU A C 1
ATOM 1483 O O . LEU A 1 191 ? -1.099 76.871 19.824 1.00 21.63 191 LEU A O 1
ATOM 1488 N N . THR A 1 192 ? -2.887 78.184 20.255 1.00 22.12 192 THR A N 1
ATOM 1489 C CA . THR A 1 192 ? -3.895 77.189 19.899 1.00 22.52 192 THR A CA 1
ATOM 1490 C C . THR A 1 192 ? -4.920 77.786 18.944 1.00 22.53 192 THR A C 1
ATOM 1491 O O . THR A 1 192 ? -4.969 78.999 18.742 1.00 22.58 192 THR A O 1
ATOM 1495 N N . ASP A 1 193 ? -5.735 76.910 18.366 1.00 22.79 193 ASP A N 1
ATOM 1496 C CA . ASP A 1 193 ? -6.849 77.306 17.507 1.00 23.09 193 ASP A CA 1
ATOM 1497 C C . ASP A 1 193 ? -6.333 78.053 16.270 1.00 22.59 193 ASP A C 1
ATOM 1498 O O . ASP A 1 193 ? -5.185 77.869 15.876 1.00 22.47 193 ASP A O 1
ATOM 1503 N N . TRP A 1 194 ? -7.178 78.873 15.651 1.00 21.98 194 TRP A N 1
ATOM 1504 C CA . TRP A 1 194 ? -6.791 79.633 14.468 1.00 21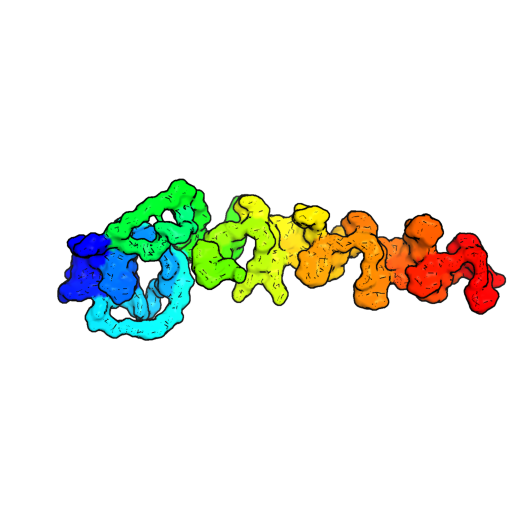.72 194 TRP A CA 1
ATOM 1505 C C . TRP A 1 194 ? -5.848 80.772 14.830 1.00 21.45 194 TRP A C 1
ATOM 1506 O O . TRP A 1 194 ? -6.133 81.548 15.742 1.00 21.40 194 TRP A O 1
ATOM 1517 N N . GLN A 1 195 ? -4.736 80.868 14.103 1.00 21.27 195 GLN A N 1
ATOM 1518 C CA . GLN A 1 195 ? -3.794 81.976 14.227 1.00 21.29 195 GLN A CA 1
ATOM 1519 C C . GLN A 1 195 ? -3.295 82.420 12.859 1.00 21.55 195 GLN A C 1
ATOM 1520 O O . GLN A 1 195 ? -3.019 81.589 11.988 1.00 21.36 195 GLN A O 1
ATOM 1526 N N . LYS A 1 196 ? -3.157 83.730 12.686 1.00 21.67 196 LYS A N 1
ATOM 1527 C CA . LYS A 1 196 ? -2.582 84.298 11.470 1.00 21.94 196 LYS A CA 1
ATOM 1528 C C . LYS A 1 196 ? -1.093 84.555 11.686 1.00 21.97 196 LYS A C 1
ATOM 1529 O O . LYS A 1 196 ? -0.710 85.301 12.588 1.00 21.60 196 LYS A O 1
ATOM 1535 N N . VAL A 1 197 ? -0.267 83.901 10.871 1.00 21.93 197 VAL A N 1
ATOM 1536 C CA . VAL A 1 197 ? 1.185 84.004 10.933 1.00 22.27 197 VAL A CA 1
ATOM 1537 C C . VAL A 1 197 ? 1.717 84.297 9.532 1.00 22.28 197 VAL A C 1
ATOM 1538 O O . VAL A 1 197 ? 1.421 83.562 8.594 1.00 22.17 197 VAL A O 1
ATOM 1542 N N . ASN A 1 198 ? 2.493 85.370 9.398 1.00 22.34 198 ASN A N 1
ATOM 1543 C CA . ASN A 1 198 ? 3.050 85.787 8.109 1.00 22.65 198 ASN A CA 1
ATOM 1544 C C . ASN A 1 198 ? 1.978 85.861 7.018 1.00 22.56 198 ASN A C 1
ATOM 1545 O O . ASN A 1 198 ? 2.183 85.401 5.890 1.00 22.86 198 ASN A O 1
ATOM 1550 N N . GLY A 1 199 ? 0.823 86.420 7.377 1.00 22.57 199 GLY A N 1
ATOM 1551 C CA . GLY A 1 199 ? -0.247 86.692 6.435 1.00 22.64 199 GLY A CA 1
ATOM 1552 C C . GLY A 1 199 ? -1.158 85.528 6.090 1.00 22.70 199 GLY A C 1
ATOM 1553 O O . GLY A 1 199 ? -2.100 85.709 5.318 1.00 23.31 199 GLY A O 1
ATOM 1554 N N . LYS A 1 200 ? -0.895 84.351 6.657 1.00 22.52 200 LYS A N 1
ATOM 1555 C CA . LYS A 1 200 ? -1.654 83.135 6.348 1.00 22.45 200 LYS A CA 1
ATOM 1556 C C . LYS A 1 200 ? -2.235 82.505 7.609 1.00 22.02 200 LYS A C 1
ATOM 1557 O O . LYS A 1 200 ? -1.675 82.647 8.694 1.00 21.65 200 LYS A O 1
ATOM 1563 N N . TRP A 1 201 ? -3.352 81.800 7.460 1.00 21.51 201 TRP A N 1
ATOM 1564 C CA . TRP A 1 201 ? -4.021 81.160 8.591 1.00 21.20 201 TRP A CA 1
ATOM 1565 C C . TRP A 1 201 ? -3.520 79.741 8.812 1.00 21.11 201 TRP A C 1
ATOM 1566 O O . TRP A 1 201 ? -3.320 78.985 7.869 1.00 20.90 201 TRP A O 1
ATOM 1577 N N . TYR A 1 202 ? -3.324 79.396 10.079 1.00 20.91 202 TYR A N 1
ATOM 1578 C CA . TYR A 1 202 ? -2.961 78.052 10.498 1.00 21.05 202 TYR A CA 1
ATOM 1579 C C . TYR A 1 202 ? -3.914 77.643 11.607 1.00 21.31 202 TYR A C 1
ATOM 1580 O O . TYR A 1 202 ? -4.410 78.494 12.336 1.00 21.04 202 TYR A O 1
ATOM 1589 N N . TYR A 1 203 ? -4.186 76.348 11.720 1.00 21.79 203 TYR A N 1
ATOM 1590 C CA . TYR A 1 203 ? -5.041 75.833 12.782 1.00 22.33 203 TYR A CA 1
ATOM 1591 C C . TYR A 1 203 ? -4.228 74.918 13.689 1.00 22.72 203 TYR A C 1
ATOM 1592 O O . TYR A 1 203 ? -3.652 73.936 13.232 1.00 22.84 203 TYR A O 1
ATOM 1601 N N . PHE A 1 204 ? -4.198 75.243 14.977 1.00 23.15 204 PHE A N 1
ATOM 1602 C CA . PHE A 1 204 ? -3.379 74.520 15.944 1.00 23.61 204 PHE A CA 1
ATOM 1603 C C . PHE A 1 204 ? -4.210 73.680 16.913 1.00 24.49 204 PHE A C 1
ATOM 1604 O O . PHE A 1 204 ? -3.652 73.012 17.784 1.00 24.83 204 PHE A O 1
ATOM 1612 N N . GLY A 1 205 ? -5.534 73.716 16.769 1.00 25.05 205 GLY A N 1
ATOM 1613 C CA . GLY A 1 205 ? -6.421 72.890 17.571 1.00 25.64 205 GLY A CA 1
ATOM 1614 C C . GLY A 1 205 ? -6.333 73.181 19.056 1.00 26.11 205 GLY A C 1
ATOM 1615 O O . GLY A 1 205 ? -5.997 74.288 19.459 1.00 26.52 205 GLY A O 1
ATOM 1616 N N . SER A 1 206 ? -6.636 72.175 19.869 1.00 26.61 206 SER A N 1
ATOM 1617 C CA . SER A 1 206 ? -6.561 72.300 21.324 1.00 26.93 206 SER A CA 1
ATOM 1618 C C . SER A 1 206 ? -5.186 71.893 21.871 1.00 26.88 206 SER A C 1
ATOM 1619 O O . SER A 1 206 ? -4.767 72.374 22.926 1.00 27.36 206 SER A O 1
ATOM 1622 N N . SER A 1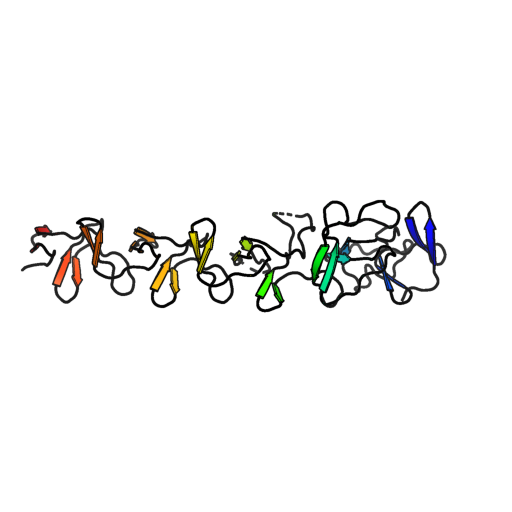 207 ? -4.492 71.014 21.150 1.00 26.72 207 SER A N 1
ATOM 1623 C CA . SER A 1 207 ? -3.213 70.458 21.600 1.00 26.54 207 SER A CA 1
ATOM 1624 C C . SER A 1 207 ? -2.004 71.317 21.226 1.00 26.02 207 SER A C 1
ATOM 1625 O O . SER A 1 207 ? -0.921 71.130 21.781 1.00 25.67 207 SER A O 1
ATOM 1628 N N . GLY A 1 208 ? -2.195 72.242 20.285 1.00 25.49 208 GLY A N 1
ATOM 1629 C CA . GLY A 1 208 ? -1.125 73.077 19.763 1.00 25.16 208 GLY A CA 1
ATOM 1630 C C . GLY A 1 208 ? -0.501 72.582 18.466 1.00 24.99 208 GLY A C 1
ATOM 1631 O O . GLY A 1 208 ? 0.199 73.332 17.793 1.00 24.38 208 GLY A O 1
ATOM 1632 N N . SER A 1 209 ? -0.742 71.321 18.113 1.00 25.09 209 SER A N 1
ATOM 1633 C CA . SER A 1 209 ? -0.157 70.734 16.912 1.00 25.28 209 SER A CA 1
ATOM 1634 C C . SER A 1 209 ? -0.778 71.332 15.652 1.00 25.00 209 SER A C 1
ATOM 1635 O O . SER A 1 209 ? -1.999 71.415 15.537 1.00 25.01 209 SER A O 1
ATOM 1638 N N . MET A 1 210 ? 0.073 71.734 14.711 1.00 24.71 210 MET A N 1
ATOM 1639 C CA . MET A 1 210 ? -0.373 72.365 13.473 1.00 24.64 210 MET A CA 1
ATOM 1640 C C . MET A 1 210 ? -1.071 71.330 12.604 1.00 24.70 210 MET A C 1
ATOM 1641 O O . MET A 1 210 ? -0.527 70.254 12.349 1.00 24.53 210 MET A O 1
ATOM 1646 N N . ALA A 1 211 ? -2.272 71.674 12.147 1.00 24.74 211 ALA A N 1
ATOM 1647 C CA . ALA A 1 211 ? -3.067 70.795 11.302 1.00 25.05 211 ALA A CA 1
ATOM 1648 C C . ALA A 1 211 ? -2.554 70.826 9.868 1.00 25.14 211 ALA A C 1
ATOM 1649 O O . ALA A 1 211 ? -2.056 71.849 9.396 1.00 24.79 211 ALA A O 1
ATOM 1651 N N . THR A 1 212 ? -2.664 69.682 9.198 1.00 25.50 212 THR A N 1
ATOM 1652 C CA . THR A 1 212 ? -2.426 69.574 7.762 1.00 25.85 212 THR A CA 1
ATOM 1653 C C . THR A 1 212 ? -3.577 68.802 7.122 1.00 26.00 212 THR A C 1
ATOM 1654 O O . THR A 1 212 ? -4.247 68.005 7.784 1.00 26.29 212 THR A O 1
ATOM 1658 N N . GLY A 1 213 ? -3.789 69.039 5.832 1.00 26.13 213 GLY A N 1
ATOM 1659 C CA . GLY A 1 213 ? -4.872 68.415 5.092 1.00 26.20 213 GLY A CA 1
ATOM 1660 C C . GLY A 1 213 ? -6.251 68.943 5.451 1.00 26.38 213 GLY A C 1
ATOM 1661 O O . GLY A 1 213 ? -6.394 70.006 6.058 1.00 25.94 213 GLY A O 1
ATOM 1662 N N . TRP A 1 214 ? -7.278 68.194 5.056 1.00 26.65 214 TRP A N 1
ATOM 1663 C CA . TRP A 1 214 ? -8.660 68.545 5.359 1.00 26.88 214 TRP A CA 1
ATOM 1664 C C . TRP A 1 214 ? -8.930 68.481 6.857 1.00 27.52 214 TRP A C 1
ATOM 1665 O O . TRP A 1 214 ? -8.535 67.524 7.518 1.00 27.72 214 TRP A O 1
ATOM 1676 N N . LYS A 1 215 ? -9.613 69.498 7.377 1.00 27.95 215 LYS A N 1
ATOM 1677 C CA . LYS A 1 215 ? -9.970 69.569 8.791 1.00 28.58 215 LYS A CA 1
ATOM 1678 C C . LYS A 1 215 ? -11.368 70.150 8.970 1.00 28.66 215 LYS A C 1
ATOM 1679 O O . LYS A 1 215 ? -11.673 71.228 8.462 1.00 28.40 215 LYS A O 1
ATOM 1685 N N . TYR A 1 216 ? -12.209 69.425 9.700 1.00 28.89 216 TYR A N 1
ATOM 1686 C CA . TYR A 1 216 ? -13.554 69.867 10.033 1.00 29.29 216 TYR A CA 1
ATOM 1687 C C . TYR A 1 216 ? -13.495 70.616 11.361 1.00 29.28 216 TYR A C 1
ATOM 1688 O O . TYR A 1 216 ? -13.225 70.018 12.405 1.00 29.41 216 TYR A O 1
ATOM 1697 N N . VAL A 1 217 ? -13.720 71.927 11.313 1.00 29.15 217 VAL A N 1
ATOM 1698 C CA . VAL A 1 217 ? -13.651 72.787 12.492 1.00 29.06 217 VAL A CA 1
ATOM 1699 C C . VAL A 1 217 ? -14.923 73.623 12.618 1.00 29.04 217 VAL A C 1
ATOM 1700 O O . VAL A 1 217 ? -15.260 74.392 11.718 1.00 29.04 217 VAL A O 1
ATOM 1704 N N . ARG A 1 218 ? -15.626 73.459 13.738 1.00 28.89 218 ARG A N 1
ATOM 1705 C CA . ARG A 1 218 ? -16.839 74.220 14.029 1.00 28.80 218 ARG A CA 1
ATOM 1706 C C . ARG A 1 218 ? -17.845 74.166 12.869 1.00 28.35 218 ARG A C 1
ATOM 1707 O O . ARG A 1 218 ? -18.386 75.192 12.462 1.00 28.42 218 ARG A O 1
ATOM 1715 N N . GLY A 1 219 ? -18.071 72.968 12.337 1.00 28.09 219 GLY A N 1
ATOM 1716 C CA . GLY A 1 219 ? -19.138 72.737 11.375 1.00 27.87 219 GLY A CA 1
ATOM 1717 C C . GLY A 1 219 ? -18.819 73.066 9.926 1.00 27.64 219 GLY A C 1
ATOM 1718 O O . GLY A 1 219 ? -19.715 73.021 9.081 1.00 27.48 219 GLY A O 1
ATOM 1719 N N . LYS A 1 220 ? -17.562 73.403 9.634 1.00 27.17 220 LYS A N 1
ATOM 1720 C CA . LYS A 1 220 ? -17.128 73.715 8.266 1.00 26.92 220 LYS A CA 1
ATOM 1721 C C . LYS A 1 220 ? -15.815 73.015 7.928 1.00 26.22 220 LYS A C 1
ATOM 1722 O O . LYS A 1 220 ? -14.979 72.795 8.801 1.00 25.96 220 LYS A O 1
ATOM 1728 N N . TRP A 1 221 ? -15.638 72.678 6.654 1.00 25.36 221 TRP A N 1
ATOM 1729 C CA . TRP A 1 221 ? -14.404 72.068 6.172 1.00 24.99 221 TRP A CA 1
ATOM 1730 C C . TRP A 1 221 ? -13.410 73.145 5.747 1.00 24.32 221 TRP A C 1
ATOM 1731 O O . TRP A 1 221 ? -13.776 74.114 5.088 1.00 24.13 221 TRP A O 1
ATOM 1742 N N . TYR A 1 222 ? -12.155 72.959 6.140 1.00 23.56 222 TYR A N 1
ATOM 1743 C CA . TYR A 1 222 ? -11.048 73.811 5.723 1.00 23.03 222 TYR A CA 1
ATOM 1744 C C . TYR A 1 222 ? -9.958 72.917 5.170 1.00 22.82 222 TYR A C 1
ATOM 1745 O O . TYR A 1 222 ? -9.822 71.774 5.591 1.00 22.52 222 TYR A O 1
ATOM 1754 N N . TYR A 1 223 ? -9.194 73.415 4.208 1.00 22.83 223 TYR A N 1
ATOM 1755 C CA . TYR A 1 223 ? -8.031 72.685 3.733 1.00 22.99 223 TYR A CA 1
ATOM 1756 C C . TYR A 1 223 ? -6.768 73.435 4.109 1.00 23.06 223 TYR A C 1
ATOM 1757 O O . TYR A 1 223 ? -6.561 74.566 3.684 1.00 22.73 223 TYR A O 1
ATOM 1766 N N . LEU A 1 224 ? -5.942 72.793 4.929 1.00 23.27 224 LEU A N 1
ATOM 1767 C CA . LEU A 1 224 ? -4.628 73.297 5.287 1.00 23.69 224 LEU A CA 1
ATOM 1768 C C . LEU A 1 224 ? -3.615 72.563 4.423 1.00 24.21 224 LEU A C 1
ATOM 1769 O O . LEU A 1 224 ? -3.759 71.366 4.194 1.00 24.16 224 LEU A O 1
ATOM 1774 N N . ASP A 1 225 ? -2.602 73.274 3.938 1.00 24.97 225 ASP A N 1
ATOM 1775 C CA . ASP A 1 225 ? -1.579 72.676 3.080 1.00 25.71 225 ASP A CA 1
ATOM 1776 C C . ASP A 1 225 ? -1.066 71.383 3.719 1.00 26.35 225 ASP A C 1
ATOM 1777 O O . ASP A 1 225 ? -0.773 71.347 4.914 1.00 26.13 225 ASP A O 1
ATOM 1782 N N . ASN A 1 226 ? -0.983 70.316 2.927 1.00 27.18 226 ASN A N 1
ATOM 1783 C CA . ASN A 1 226 ? -0.683 68.987 3.464 1.00 27.87 226 ASN A CA 1
ATOM 1784 C C . ASN A 1 226 ? 0.701 68.864 4.104 1.00 28.10 226 ASN A C 1
ATOM 1785 O O . ASN A 1 226 ? 0.917 67.998 4.953 1.00 28.53 226 ASN A O 1
ATOM 1790 N N . LYS A 1 227 ? 1.631 69.720 3.687 1.00 28.47 227 LYS A N 1
ATOM 1791 C CA . LYS A 1 227 ? 2.967 69.772 4.276 1.00 28.78 227 LYS A CA 1
ATOM 1792 C C . LYS A 1 227 ? 3.170 70.999 5.176 1.00 28.34 227 LYS A C 1
ATOM 1793 O O . LYS A 1 227 ? 3.717 70.879 6.271 1.00 28.73 227 LYS A O 1
ATOM 1799 N N . ASN A 1 228 ? 2.718 72.166 4.718 1.00 27.71 228 ASN A N 1
ATOM 1800 C CA . ASN A 1 228 ? 3.093 73.443 5.334 1.00 27.14 228 ASN A CA 1
ATOM 1801 C C . ASN A 1 228 ? 2.056 74.037 6.288 1.00 26.29 228 ASN A C 1
ATOM 1802 O O . ASN A 1 228 ? 2.382 74.935 7.060 1.00 26.18 228 ASN A O 1
ATOM 1807 N N . GLY A 1 229 ? 0.818 73.552 6.220 1.00 25.27 229 GLY A N 1
ATOM 1808 C CA . GLY A 1 229 ? -0.232 73.939 7.150 1.00 24.81 229 GLY A CA 1
ATOM 1809 C C . GLY A 1 229 ? -1.030 75.193 6.829 1.00 24.28 229 GLY A C 1
ATOM 1810 O O . GLY A 1 229 ? -2.043 75.450 7.482 1.00 24.22 229 GLY A O 1
ATOM 1811 N N . ASP A 1 230 ? -0.596 75.980 5.848 1.00 23.69 230 ASP A N 1
ATOM 1812 C CA . ASP A 1 230 ? -1.288 77.235 5.534 1.00 23.39 230 ASP A CA 1
ATOM 1813 C C . ASP A 1 230 ? -2.654 76.990 4.892 1.00 23.06 230 ASP A C 1
ATOM 1814 O O . ASP A 1 230 ? -2.787 76.175 3.982 1.00 23.27 230 ASP A O 1
ATOM 1819 N N . MET A 1 231 ? -3.660 77.714 5.372 1.00 22.38 231 MET A N 1
ATOM 1820 C CA . MET A 1 231 ? -5.036 77.538 4.920 1.00 22.12 231 MET A CA 1
ATOM 1821 C C . MET A 1 231 ? -5.201 78.072 3.502 1.00 21.99 231 MET A C 1
ATOM 1822 O O . MET A 1 231 ? -4.764 79.180 3.192 1.00 21.92 231 MET A O 1
ATOM 1827 N N . LYS A 1 232 ? -5.840 77.276 2.650 1.00 21.87 232 LYS A N 1
ATOM 1828 C CA . LYS A 1 232 ? -6.094 77.656 1.265 1.00 21.93 232 LYS A CA 1
ATOM 1829 C C . LYS A 1 232 ? -7.458 78.314 1.125 1.00 21.97 232 LYS A C 1
ATOM 1830 O O . LYS A 1 232 ? -8.362 78.076 1.930 1.00 21.92 232 LYS A O 1
ATOM 1836 N N . THR A 1 233 ? -7.590 79.154 0.101 1.00 22.15 233 THR A N 1
ATOM 1837 C CA . THR A 1 233 ? -8.877 79.709 -0.303 1.00 22.39 233 THR A CA 1
ATOM 1838 C C . THR A 1 233 ? -9.038 79.592 -1.813 1.00 22.41 233 THR A C 1
ATOM 1839 O O . THR A 1 233 ? -8.101 79.218 -2.517 1.00 22.47 233 THR A O 1
ATOM 1843 N N . GLY A 1 234 ? -10.229 79.930 -2.293 1.00 22.59 234 GLY A N 1
ATOM 1844 C CA . GLY A 1 234 ? -10.550 79.859 -3.709 1.00 22.72 234 GLY A CA 1
ATOM 1845 C C . GLY A 1 234 ? -10.638 78.440 -4.241 1.00 22.97 234 GLY A C 1
ATOM 1846 O O . GLY A 1 234 ? -10.774 77.477 -3.485 1.00 22.29 234 GLY A O 1
ATOM 1847 N N . TRP A 1 235 ? -10.563 78.311 -5.562 1.00 23.38 235 TRP A N 1
ATOM 1848 C CA . TRP A 1 235 ? -10.579 77.005 -6.203 1.00 23.77 235 TRP A CA 1
ATOM 1849 C C . TRP A 1 235 ? -9.298 76.236 -5.889 1.00 24.36 235 TRP A C 1
ATOM 1850 O O . TRP A 1 235 ? -8.200 76.792 -5.962 1.00 24.64 235 TRP A O 1
ATOM 1861 N N . GLN A 1 236 ? -9.449 74.958 -5.553 1.00 25.12 236 GLN A N 1
ATOM 1862 C CA . GLN A 1 236 ? -8.325 74.087 -5.220 1.00 25.88 236 GLN A CA 1
ATOM 1863 C C . GLN A 1 236 ? -8.533 72.697 -5.814 1.00 26.51 236 GLN A C 1
ATOM 1864 O O . GLN A 1 236 ? -9.589 72.095 -5.636 1.00 26.57 236 GLN A O 1
ATOM 1870 N N . TYR A 1 237 ? -7.521 72.193 -6.515 1.00 27.40 237 TYR A N 1
ATOM 1871 C CA . TYR A 1 237 ? -7.566 70.855 -7.103 1.00 28.15 237 TYR A CA 1
ATOM 1872 C C . TYR A 1 237 ? -6.861 69.865 -6.176 1.00 28.65 237 TYR A C 1
ATOM 1873 O O . TYR A 1 237 ? -5.632 69.853 -6.088 1.00 28.77 237 TYR A O 1
ATOM 1882 N N . LEU A 1 238 ? -7.653 69.053 -5.479 1.00 29.13 238 LEU A N 1
ATOM 1883 C CA . LEU A 1 238 ? -7.146 68.110 -4.483 1.00 29.69 238 LEU A CA 1
ATOM 1884 C C . LEU A 1 238 ? -7.735 66.719 -4.694 1.00 29.94 238 LEU A C 1
ATOM 1885 O O . LEU A 1 238 ? -8.951 66.566 -4.768 1.00 30.15 238 LEU A O 1
ATOM 1890 N N . GLY A 1 239 ? -6.873 65.707 -4.774 1.00 30.27 239 GLY A N 1
ATOM 1891 C CA . GLY A 1 239 ? -7.318 64.333 -4.941 1.00 30.42 239 GLY A CA 1
ATOM 1892 C C . GLY A 1 239 ? -8.147 64.133 -6.199 1.00 30.52 239 GLY A C 1
ATOM 1893 O O . GLY A 1 239 ? -9.178 63.461 -6.166 1.00 30.89 239 GLY A O 1
ATOM 1894 N N . ASN A 1 240 ? -7.693 64.738 -7.295 1.00 30.59 240 ASN A N 1
ATOM 1895 C CA . ASN A 1 240 ? -8.346 64.647 -8.608 1.00 30.46 240 ASN A CA 1
ATOM 1896 C C . ASN A 1 240 ? -9.765 65.238 -8.679 1.00 29.87 240 ASN A C 1
ATOM 1897 O O . ASN A 1 240 ? -10.564 64.850 -9.538 1.00 29.95 240 ASN A O 1
ATOM 1902 N N . LYS A 1 241 ? -10.065 66.180 -7.787 1.00 28.93 241 LYS A N 1
ATOM 1903 C CA . LYS A 1 241 ? -11.360 66.864 -7.761 1.00 28.27 241 LYS A CA 1
ATOM 1904 C C . LYS A 1 241 ? -11.185 68.344 -7.421 1.00 27.31 241 LYS A C 1
ATOM 1905 O O . LYS A 1 241 ? -10.260 68.717 -6.703 1.00 27.19 241 LYS A O 1
ATOM 1911 N N . TRP A 1 242 ? -12.084 69.178 -7.935 1.00 26.11 242 TRP A N 1
ATOM 1912 C CA . TRP A 1 242 ? -12.095 70.605 -7.619 1.00 25.29 242 TRP A CA 1
ATOM 1913 C C . TRP A 1 242 ? -12.996 70.886 -6.421 1.00 24.34 242 TRP A C 1
ATOM 1914 O O . TRP A 1 242 ? -14.082 70.329 -6.312 1.00 23.83 242 TRP A O 1
ATOM 1925 N N . TYR A 1 243 ? -12.526 71.747 -5.524 1.00 23.32 243 TYR A N 1
ATOM 1926 C CA . TYR A 1 243 ? -13.321 72.265 -4.413 1.00 22.88 243 TYR A CA 1
ATOM 1927 C C . TYR A 1 243 ? -13.253 73.784 -4.458 1.00 22.33 243 TYR A C 1
ATOM 1928 O O . TYR A 1 243 ? -12.252 74.338 -4.891 1.00 22.31 243 TYR A O 1
ATOM 1937 N N . TYR A 1 244 ? -14.319 74.456 -4.040 1.00 22.25 244 TYR A N 1
ATOM 1938 C CA . TYR A 1 244 ? -14.283 75.902 -3.879 1.00 22.09 244 TYR A CA 1
ATOM 1939 C C . TYR A 1 244 ? -14.367 76.255 -2.402 1.00 22.28 244 TYR A C 1
ATOM 1940 O O . TYR A 1 244 ? -15.310 75.871 -1.716 1.00 22.04 244 TYR A O 1
ATOM 1949 N N . LEU A 1 245 ? -13.364 76.986 -1.935 1.00 22.61 245 LEU A N 1
ATOM 1950 C CA . LEU A 1 245 ? -13.288 77.465 -0.565 1.00 23.13 245 LEU A CA 1
ATOM 1951 C C . LEU A 1 245 ? -13.506 78.973 -0.607 1.00 23.56 245 LEU A C 1
ATOM 1952 O O . LEU A 1 245 ? -12.905 79.661 -1.425 1.00 23.11 245 LEU A O 1
ATOM 1957 N N . ARG A 1 246 ? -14.373 79.497 0.250 1.00 24.34 246 ARG A N 1
ATOM 1958 C CA . ARG A 1 246 ? -14.600 80.942 0.271 1.00 25.16 246 ARG A CA 1
ATOM 1959 C C . ARG A 1 246 ? -13.398 81.660 0.896 1.00 24.78 246 ARG A C 1
ATOM 1960 O O . ARG A 1 246 ? -12.412 81.018 1.257 1.00 24.38 246 ARG A O 1
ATOM 1968 N N . SER A 1 247 ? -13.463 82.986 0.987 1.00 24.82 247 SER A N 1
ATOM 1969 C CA . SER A 1 247 ? -12.322 83.785 1.437 1.00 25.03 247 SER A CA 1
ATOM 1970 C C . SER A 1 247 ? -11.967 83.526 2.907 1.00 24.64 247 SER A C 1
ATOM 1971 O O . SER A 1 247 ? -10.831 83.754 3.322 1.00 24.84 247 SER A O 1
ATOM 1974 N N . SER A 1 248 ? -12.948 83.059 3.676 1.00 24.39 248 SER A N 1
ATOM 1975 C CA . SER A 1 248 ? -12.750 82.648 5.069 1.00 24.08 248 SER A CA 1
ATOM 1976 C C . SER A 1 248 ? -12.068 81.286 5.193 1.00 23.50 248 SER A C 1
ATOM 1977 O O . SER A 1 248 ? -11.638 80.906 6.279 1.00 23.29 248 SER A O 1
ATOM 1980 N N . GLY A 1 249 ? -12.009 80.547 4.086 1.00 22.74 249 GLY A N 1
ATOM 1981 C CA . GLY A 1 249 ? -11.434 79.213 4.044 1.00 22.17 249 GLY A CA 1
ATOM 1982 C C . GLY A 1 249 ? -12.468 78.100 3.994 1.00 21.84 249 GLY A C 1
ATOM 1983 O O . GLY A 1 249 ? -12.147 76.979 3.600 1.00 21.25 249 GLY A O 1
ATOM 1984 N N . ALA A 1 250 ? -13.706 78.403 4.386 1.00 21.90 250 ALA A N 1
ATOM 1985 C CA . ALA A 1 250 ? -14.745 77.386 4.529 1.00 22.01 250 ALA A CA 1
ATOM 1986 C C . ALA A 1 250 ? -15.184 76.827 3.179 1.00 22.15 250 ALA A C 1
ATOM 1987 O O . ALA A 1 250 ? -15.461 77.580 2.247 1.00 22.33 250 ALA A O 1
ATOM 1989 N N . MET A 1 251 ? -15.264 75.503 3.094 1.00 22.06 251 MET A N 1
ATOM 1990 C CA . MET A 1 251 ? -15.654 74.826 1.866 1.00 22.18 251 MET A CA 1
ATOM 1991 C C . MET A 1 251 ? -17.120 75.097 1.561 1.00 22.15 251 MET A C 1
ATOM 1992 O O . MET A 1 251 ? -17.972 75.025 2.447 1.00 22.22 251 MET A O 1
ATOM 1997 N N . VAL A 1 252 ? -17.400 75.408 0.298 1.00 22.19 252 VAL A N 1
ATOM 1998 C CA . VAL A 1 252 ? -18.757 75.643 -0.173 1.00 22.37 252 VAL A CA 1
ATOM 1999 C C . VAL A 1 252 ? -19.365 74.333 -0.665 1.00 22.06 252 VAL A C 1
ATOM 2000 O O . VAL A 1 252 ? -18.680 73.514 -1.277 1.00 21.88 252 VAL A O 1
ATOM 2004 N N . THR A 1 253 ? -20.641 74.130 -0.346 1.00 22.21 253 THR A N 1
ATOM 2005 C CA . THR A 1 253 ? -21.464 73.118 -1.004 1.00 22.50 253 THR A CA 1
ATOM 2006 C C . THR A 1 253 ? -22.671 73.789 -1.647 1.00 22.51 253 THR A C 1
ATOM 2007 O O . THR A 1 253 ? -23.099 74.869 -1.227 1.00 22.63 253 THR A O 1
ATOM 2011 N N . GLY A 1 254 ? -23.223 73.131 -2.662 1.00 22.68 254 GLY A N 1
ATOM 2012 C CA . GLY A 1 254 ? -24.363 73.646 -3.397 1.00 22.57 254 GLY A CA 1
ATOM 2013 C C . GLY A 1 254 ? -23.948 74.509 -4.573 1.00 22.75 254 GLY A C 1
ATOM 2014 O O . GLY A 1 254 ? -22.807 74.448 -5.028 1.00 22.44 254 GLY A O 1
ATOM 2015 N N . TRP A 1 255 ? -24.889 75.309 -5.063 1.00 22.81 255 TRP A N 1
ATOM 2016 C CA . TRP A 1 255 ? -24.653 76.197 -6.198 1.00 22.98 255 TRP A CA 1
ATOM 2017 C C . TRP A 1 255 ? -23.760 77.378 -5.819 1.00 22.83 255 TRP A C 1
ATOM 2018 O O . TRP A 1 255 ? -23.952 78.007 -4.777 1.00 23.33 255 TRP A O 1
ATOM 2029 N N . TYR A 1 256 ? -22.786 77.671 -6.673 1.00 22.56 256 TYR A N 1
ATOM 2030 C CA . TYR A 1 256 ? -21.898 78.814 -6.496 1.00 22.37 256 TYR A CA 1
ATOM 2031 C C . TYR A 1 256 ? -21.717 79.515 -7.844 1.00 22.20 256 TYR A C 1
ATOM 2032 O O . TYR A 1 256 ? -21.398 78.876 -8.848 1.00 21.80 256 TYR A O 1
ATOM 2041 N N . GLN A 1 257 ? -21.919 80.828 -7.861 1.00 22.21 257 GLN A N 1
ATOM 2042 C CA . GLN A 1 257 ? -21.729 81.622 -9.068 1.00 22.23 257 GLN A CA 1
ATOM 2043 C C . GLN A 1 257 ? -20.409 82.393 -9.007 1.00 22.77 257 GLN A C 1
ATOM 2044 O O . GLN A 1 257 ? -20.205 83.232 -8.127 1.00 22.54 257 GLN A O 1
ATOM 2050 N N . ASP A 1 258 ? -19.516 82.067 -9.940 1.00 23.16 258 ASP A N 1
ATOM 2051 C CA . ASP A 1 258 ? -18.274 82.794 -10.175 1.00 23.75 258 ASP A CA 1
ATOM 2052 C C . ASP A 1 258 ? -18.459 83.655 -11.425 1.00 23.56 258 ASP A C 1
ATOM 2053 O O . ASP A 1 258 ? -18.442 83.146 -12.542 1.00 23.95 258 ASP A O 1
ATOM 2058 N N . GLY A 1 259 ? -18.638 84.958 -11.230 1.00 23.13 259 GLY A N 1
ATOM 2059 C CA . GLY A 1 259 ? -19.025 85.861 -12.300 1.00 22.97 259 GLY A CA 1
ATOM 2060 C C . GLY A 1 259 ? -20.458 85.597 -12.726 1.00 22.71 259 GLY A C 1
ATOM 2061 O O . GLY A 1 259 ? -21.379 85.715 -11.923 1.00 22.58 259 GLY A O 1
ATOM 2062 N N . LEU A 1 260 ? -20.647 85.247 -13.994 1.00 22.22 260 LEU A N 1
ATOM 2063 C CA . LEU A 1 260 ? -21.945 84.804 -14.494 1.00 22.06 260 LEU A CA 1
ATOM 2064 C C . LEU A 1 260 ? -22.100 83.284 -14.444 1.00 21.91 260 LEU A C 1
ATOM 2065 O O . LEU A 1 260 ? -23.211 82.772 -14.554 1.00 21.69 260 LEU A O 1
ATO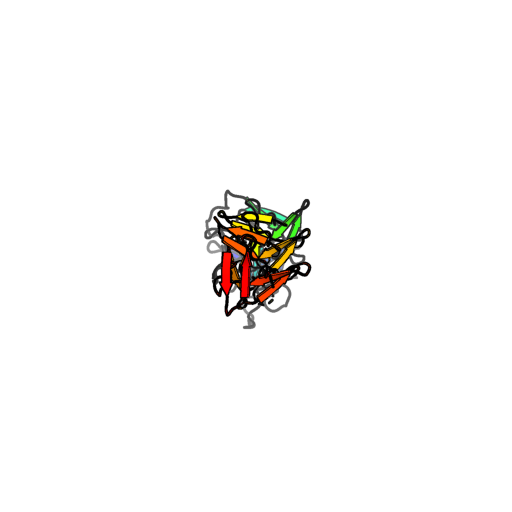M 2070 N N . THR A 1 261 ? -20.982 82.576 -14.293 1.00 22.04 261 THR A N 1
ATOM 2071 C CA . THR A 1 261 ? -20.931 81.125 -14.450 1.00 22.37 261 THR A CA 1
ATOM 2072 C C . THR A 1 261 ? -21.290 80.375 -13.171 1.00 22.01 261 THR A C 1
ATOM 2073 O O . THR A 1 261 ? -20.755 80.671 -12.107 1.00 22.16 261 THR A O 1
ATOM 2077 N N . TRP A 1 262 ? -22.170 79.384 -13.296 1.00 21.50 262 TRP A N 1
ATOM 2078 C CA . TRP A 1 262 ? -22.584 78.550 -12.173 1.00 21.43 262 TRP A CA 1
ATOM 2079 C C . TRP A 1 262 ? -21.793 77.251 -12.092 1.00 21.39 262 TRP A C 1
ATOM 2080 O O . TRP A 1 262 ? -21.473 76.637 -13.102 1.00 21.10 262 TRP A O 1
ATOM 2091 N N . TYR A 1 263 ? -21.493 76.854 -10.861 1.00 21.38 263 TYR A N 1
ATOM 2092 C CA . TYR A 1 263 ? -20.855 75.580 -10.545 1.00 21.53 263 TYR A CA 1
ATOM 2093 C C . TYR A 1 263 ? -21.690 74.908 -9.470 1.00 21.79 263 TYR A C 1
ATOM 2094 O O . TYR A 1 263 ? -22.356 75.584 -8.694 1.00 21.35 263 TYR A O 1
ATOM 2103 N N . TYR A 1 264 ? -21.674 73.582 -9.433 1.00 22.40 264 TYR A N 1
ATOM 2104 C CA . TYR A 1 264 ? -22.339 72.852 -8.365 1.00 22.83 264 TYR A CA 1
ATOM 2105 C C . TYR A 1 264 ? -21.321 72.021 -7.606 1.00 23.11 264 TYR A C 1
ATOM 2106 O O . TYR A 1 264 ? -20.658 71.164 -8.179 1.00 22.78 264 TYR A O 1
ATOM 2115 N N . LEU A 1 265 ? -21.205 72.295 -6.313 1.00 23.70 265 LEU A N 1
ATOM 2116 C CA . LEU A 1 265 ? -20.319 71.554 -5.432 1.00 24.16 265 LEU A CA 1
ATOM 2117 C C . LEU A 1 265 ? -21.174 70.536 -4.690 1.00 24.83 265 LEU A C 1
ATOM 2118 O O . LEU A 1 265 ? -22.184 70.891 -4.094 1.00 24.67 265 LEU A O 1
ATOM 2123 N N . ASN A 1 266 ? -20.768 69.274 -4.743 1.00 25.73 266 ASN A N 1
ATOM 2124 C CA . ASN A 1 266 ? -21.561 68.172 -4.207 1.00 26.85 266 ASN A CA 1
ATOM 2125 C C . ASN A 1 266 ? -21.982 68.447 -2.768 1.00 27.35 266 ASN A C 1
ATOM 2126 O O . ASN A 1 266 ? -21.170 68.880 -1.952 1.00 27.40 266 ASN A O 1
ATOM 2131 N N . ALA A 1 267 ? -23.260 68.234 -2.470 1.00 28.15 267 ALA A N 1
ATOM 2132 C CA . ALA A 1 267 ? -23.735 68.292 -1.094 1.00 28.72 267 ALA A CA 1
ATOM 2133 C C . ALA A 1 267 ? -22.932 67.280 -0.280 1.00 29.11 267 ALA A C 1
ATOM 2134 O O . ALA A 1 267 ? -22.742 66.142 -0.716 1.00 29.70 267 ALA A O 1
ATOM 2136 N N . GLY A 1 268 ? -22.436 67.703 0.880 1.00 29.52 268 GLY A N 1
ATOM 2137 C CA . GLY A 1 268 ? -21.633 66.841 1.733 1.00 29.48 268 GLY A CA 1
ATOM 2138 C C . GLY A 1 268 ? -20.149 66.886 1.413 1.00 29.56 268 GLY A C 1
ATOM 2139 O O . GLY A 1 268 ? -19.390 67.596 2.075 1.00 29.93 268 GLY A O 1
ATOM 2140 N N . ASN A 1 269 ? -19.733 66.135 0.396 1.00 29.27 269 ASN A N 1
ATOM 2141 C CA . ASN A 1 269 ? -18.312 65.990 0.068 1.00 29.18 269 ASN A CA 1
ATOM 2142 C C . ASN A 1 269 ? -17.675 67.261 -0.512 1.00 28.42 269 ASN A C 1
ATOM 2143 O O . ASN A 1 269 ? -16.510 67.537 -0.260 1.00 28.35 269 ASN A O 1
ATOM 2148 N N . GLY A 1 270 ? -18.435 68.012 -1.306 1.00 27.71 270 GLY A N 1
ATOM 2149 C CA . GLY A 1 270 ? -18.002 69.315 -1.792 1.00 27.17 270 GLY A CA 1
ATOM 2150 C C . GLY A 1 270 ? -17.276 69.323 -3.130 1.00 26.78 270 GLY A C 1
ATOM 2151 O O . GLY A 1 270 ? -16.928 70.391 -3.635 1.00 26.31 270 GLY A O 1
ATOM 2152 N N . ASP A 1 271 ? -17.030 68.147 -3.699 1.00 26.27 271 ASP A N 1
ATOM 2153 C CA . ASP A 1 271 ? -16.352 68.048 -4.997 1.00 26.08 271 ASP A CA 1
ATOM 2154 C C . ASP A 1 271 ? -17.219 68.597 -6.134 1.00 25.63 271 ASP A C 1
ATOM 2155 O O . ASP A 1 271 ? -18.419 68.361 -6.176 1.00 25.68 271 ASP A O 1
ATOM 2160 N N . MET A 1 272 ? -16.591 69.317 -7.058 1.00 25.16 272 MET A N 1
ATOM 2161 C CA . MET A 1 272 ? -17.301 69.979 -8.150 1.00 24.91 272 MET A CA 1
ATOM 2162 C C . MET A 1 272 ? -17.814 68.923 -9.122 1.00 24.90 272 MET A C 1
ATOM 2163 O O . MET A 1 272 ? -17.068 68.032 -9.518 1.00 24.91 272 MET A O 1
ATOM 2168 N N . LYS A 1 273 ? -19.085 69.035 -9.501 1.00 25.15 273 LYS A N 1
ATOM 2169 C CA . LYS A 1 273 ? -19.722 68.084 -10.408 1.00 25.30 273 LYS A CA 1
ATOM 2170 C C . LYS A 1 273 ? -19.429 68.444 -11.866 1.00 25.07 273 LYS A C 1
ATOM 2171 O O . LYS A 1 273 ? -19.354 69.620 -12.219 1.00 24.68 273 LYS A O 1
ATOM 2177 N N . THR A 1 274 ? -19.228 67.421 -12.692 1.00 24.89 274 THR A N 1
ATOM 2178 C CA . THR A 1 274 ? -19.235 67.568 -14.148 1.00 24.94 274 THR A CA 1
ATOM 2179 C C . THR A 1 274 ? -20.190 66.546 -14.761 1.00 25.14 274 THR A C 1
ATOM 2180 O O . THR A 1 274 ? -20.589 65.582 -14.110 1.00 24.90 274 THR A O 1
ATOM 2184 N N . GLY A 1 275 ? -20.537 66.756 -16.026 1.00 25.33 275 GLY A N 1
ATOM 2185 C CA . GLY A 1 275 ? -21.492 65.908 -16.721 1.00 25.72 275 GLY A CA 1
ATOM 2186 C C . GLY A 1 275 ? -22.915 66.145 -16.252 1.00 26.22 275 GLY A C 1
ATOM 2187 O O . GLY A 1 275 ? -23.207 67.175 -15.656 1.00 25.89 275 GLY A O 1
ATOM 2188 N N . TRP A 1 276 ? -23.805 65.195 -16.530 1.00 26.91 276 TRP A N 1
ATOM 2189 C CA . TRP A 1 276 ? -25.196 65.288 -16.091 1.00 27.68 276 TRP A CA 1
ATOM 2190 C C . TRP A 1 276 ? -25.312 64.944 -14.607 1.00 28.40 276 TRP A C 1
ATOM 2191 O O . TRP A 1 276 ? -24.756 63.945 -14.157 1.00 28.33 276 TRP A O 1
ATOM 2202 N N . PHE A 1 277 ? -26.029 65.778 -13.857 1.00 29.29 277 PHE A N 1
ATOM 2203 C CA . PHE A 1 277 ? -26.291 65.529 -12.439 1.00 30.07 277 PHE A CA 1
ATOM 2204 C C . PHE A 1 277 ? -27.663 66.054 -12.017 1.00 30.99 277 PHE A C 1
ATOM 2205 O O . PHE A 1 277 ? -28.187 67.001 -12.601 1.00 31.00 277 PHE A O 1
ATOM 2213 N N . GLN A 1 278 ? -28.232 65.429 -10.990 1.00 32.18 278 GLN A N 1
ATOM 2214 C CA . GLN A 1 278 ? -29.578 65.749 -10.526 1.00 33.12 278 GLN A CA 1
ATOM 2215 C C . GLN A 1 278 ? -29.530 66.465 -9.180 1.00 33.65 278 GLN A C 1
ATOM 2216 O O . GLN A 1 278 ? -28.809 66.046 -8.276 1.00 33.82 278 GLN A O 1
ATOM 2222 N N . VAL A 1 279 ? -30.287 67.554 -9.066 1.00 34.40 279 VAL A N 1
ATOM 2223 C CA . VAL A 1 279 ? -30.442 68.288 -7.812 1.00 34.97 279 VAL A CA 1
ATOM 2224 C C . VAL A 1 279 ? -31.921 68.594 -7.585 1.00 35.47 279 VAL A C 1
ATOM 2225 O O . VAL A 1 279 ? -32.532 69.324 -8.366 1.00 35.58 279 VAL A O 1
ATOM 2229 N N . ASN A 1 280 ? -32.485 68.033 -6.516 1.00 36.11 280 ASN A N 1
ATOM 2230 C CA . ASN A 1 280 ? -33.901 68.201 -6.186 1.00 36.48 280 ASN A CA 1
ATOM 2231 C C . ASN A 1 280 ? -34.832 67.835 -7.350 1.00 36.52 280 ASN A C 1
ATOM 2232 O O . ASN A 1 280 ? -35.740 68.595 -7.701 1.00 36.77 280 ASN A O 1
ATOM 2237 N N . GLY A 1 281 ? -34.583 66.675 -7.956 1.00 36.49 281 GLY A N 1
ATOM 2238 C CA . GLY A 1 281 ? -35.429 66.156 -9.020 1.00 36.39 281 GLY A CA 1
ATOM 2239 C C . GLY A 1 281 ? -35.073 66.598 -10.432 1.00 36.18 281 GLY A C 1
ATOM 2240 O O . GLY A 1 281 ? -35.318 65.854 -11.383 1.00 36.51 281 GLY A O 1
ATOM 2241 N N . LYS A 1 282 ? -34.501 67.795 -10.572 1.00 35.78 282 LYS A N 1
ATOM 2242 C CA . LYS A 1 282 ? -34.217 68.390 -11.882 1.00 35.31 282 LYS A CA 1
ATOM 2243 C C . LYS A 1 282 ? -32.805 68.068 -12.374 1.00 34.49 282 LYS A C 1
ATOM 2244 O O . LYS A 1 282 ? -31.895 67.887 -11.573 1.00 34.49 282 LYS A O 1
ATOM 2250 N N . TRP A 1 283 ? -32.631 68.016 -13.694 1.00 33.45 283 TRP A N 1
ATOM 2251 C CA . TRP A 1 283 ? -31.363 67.607 -14.305 1.00 32.62 283 TRP A CA 1
ATOM 2252 C C . TRP A 1 283 ? -30.569 68.800 -14.849 1.00 31.47 283 TRP A C 1
ATOM 2253 O O . TRP A 1 283 ? -31.138 69.730 -15.413 1.00 31.50 283 TRP A O 1
ATOM 2264 N N . TYR A 1 284 ? -29.249 68.748 -14.676 1.0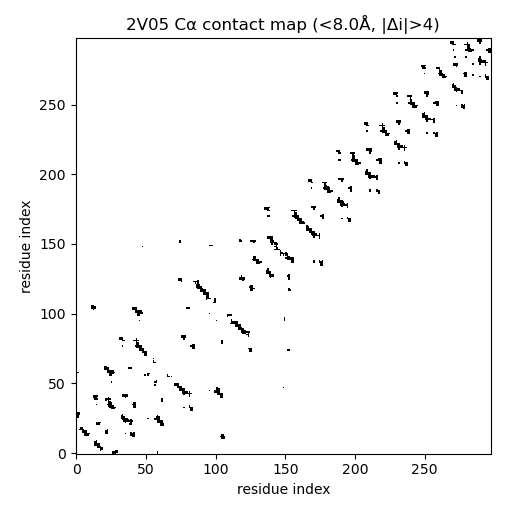0 29.97 284 TYR A N 1
ATOM 2265 C CA . TYR A 1 284 ? -28.330 69.810 -15.091 1.00 28.86 284 TYR A CA 1
ATOM 2266 C C . TYR A 1 284 ? -27.090 69.205 -15.745 1.00 27.82 284 TYR A C 1
ATOM 2267 O O . TYR A 1 284 ? -26.744 68.062 -15.470 1.00 27.46 284 TYR A O 1
ATOM 2276 N N . TYR A 1 285 ? -26.412 69.975 -16.593 1.00 26.63 285 TYR A N 1
ATOM 2277 C CA . TYR A 1 285 ? -25.178 69.519 -17.240 1.00 25.68 285 TYR A CA 1
ATOM 2278 C C . TYR A 1 285 ? -24.057 70.526 -17.052 1.00 25.16 285 TYR A C 1
ATOM 2279 O O . TYR A 1 285 ? -24.193 71.689 -17.423 1.00 24.90 285 TYR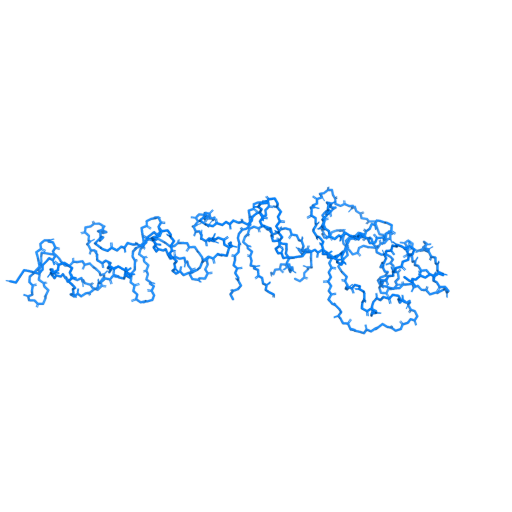 A O 1
ATOM 2288 N N . ALA A 1 286 ? -22.944 70.068 -16.486 1.00 24.74 286 ALA A N 1
ATOM 2289 C CA . ALA A 1 286 ? -21.751 70.886 -16.344 1.00 24.41 286 ALA A CA 1
ATOM 2290 C C . ALA A 1 286 ? -20.685 70.411 -17.320 1.00 24.25 286 ALA A C 1
ATOM 2291 O O . ALA A 1 286 ? -20.437 69.215 -17.449 1.00 23.92 286 ALA A O 1
ATOM 2293 N N . TYR A 1 287 ? -20.066 71.356 -18.016 1.00 24.38 287 TYR A N 1
ATOM 2294 C CA . TYR A 1 287 ? -18.923 71.070 -18.874 1.00 24.44 287 TYR A CA 1
ATOM 2295 C C . TYR A 1 287 ? -17.726 70.632 -18.022 1.00 24.48 287 TYR A C 1
ATOM 2296 O O . TYR A 1 287 ? -17.806 70.616 -16.791 1.00 24.29 287 TYR A O 1
ATOM 2305 N N . SER A 1 288 ? -16.622 70.271 -18.671 1.00 24.50 288 SER A N 1
ATOM 2306 C CA . SER A 1 288 ? -15.462 69.714 -17.969 1.00 24.59 288 SER A CA 1
ATOM 2307 C C . SER A 1 288 ? -14.830 70.722 -17.004 1.00 24.53 288 SER A C 1
ATOM 2308 O O . SER A 1 288 ? -14.213 70.333 -16.010 1.00 24.65 288 SER A O 1
ATOM 2311 N N . SER A 1 289 ? -15.004 72.011 -17.294 1.00 24.23 289 SER A N 1
ATOM 2312 C CA . SER A 1 289 ? -14.546 73.088 -16.413 1.00 24.27 289 SER A CA 1
ATOM 2313 C C . SER A 1 289 ? -15.411 73.244 -15.158 1.00 23.96 289 SER A C 1
ATOM 2314 O O . SER A 1 289 ? -15.014 73.931 -14.221 1.00 24.29 289 SER A O 1
ATOM 2317 N N . GLY A 1 290 ? -16.591 72.627 -15.155 1.00 23.76 290 GLY A N 1
ATOM 2318 C CA . GLY A 1 290 ? -17.559 72.771 -14.079 1.00 23.49 290 GLY A CA 1
ATOM 2319 C C . GLY A 1 290 ? -18.685 73.737 -14.409 1.00 23.46 290 GLY A C 1
ATOM 2320 O O . GLY A 1 290 ? -19.687 73.795 -13.687 1.00 23.13 290 GLY A O 1
ATOM 2321 N N . ALA A 1 291 ? -18.526 74.489 -15.501 1.00 23.19 291 ALA A N 1
ATOM 2322 C CA . ALA A 1 291 ? -19.482 75.523 -15.885 1.00 23.12 291 ALA A CA 1
ATOM 2323 C C . ALA A 1 291 ? -20.815 74.911 -16.283 1.00 23.24 291 ALA A C 1
ATOM 2324 O O . ALA A 1 291 ? -20.859 73.977 -17.074 1.00 23.12 291 ALA A O 1
ATOM 2326 N N . LEU A 1 292 ? -21.897 75.453 -15.736 1.00 23.30 292 LEU A N 1
ATOM 2327 C CA . LEU A 1 292 ? -23.238 74.963 -16.014 1.00 23.65 292 LEU A CA 1
ATOM 2328 C C . LEU A 1 292 ? -23.664 75.422 -17.400 1.00 23.90 292 LEU A C 1
ATOM 2329 O O . LEU A 1 292 ? -23.506 76.591 -17.745 1.00 23.64 292 LEU A O 1
ATOM 2334 N N . ALA A 1 293 ? -24.204 74.494 -18.180 1.00 24.47 293 ALA A N 1
ATOM 2335 C CA . ALA A 1 293 ? -24.781 74.812 -19.481 1.00 25.08 293 ALA A CA 1
ATOM 2336 C C . ALA A 1 293 ? -26.147 75.464 -19.280 1.00 25.57 293 ALA A C 1
ATOM 2337 O O . ALA A 1 293 ? -26.975 74.958 -18.520 1.00 25.63 293 ALA A O 1
ATOM 2339 N N . VAL A 1 294 ? -26.373 76.588 -19.961 1.00 26.61 294 VAL A N 1
ATOM 2340 C CA . VAL A 1 294 ? -27.626 77.343 -19.858 1.00 27.31 294 VAL A CA 1
ATOM 2341 C C . VAL A 1 294 ? -28.116 77.840 -21.221 1.00 28.01 294 VAL A C 1
ATOM 2342 O O . VAL A 1 294 ? -27.320 78.250 -22.061 1.00 28.09 294 VAL A O 1
ATOM 2346 N N . ASN A 1 295 ? -29.433 77.800 -21.417 1.00 28.92 295 ASN A N 1
ATOM 2347 C CA . ASN A 1 295 ? -30.079 78.278 -22.643 1.00 29.57 295 ASN A CA 1
ATOM 2348 C C . ASN A 1 295 ? -29.385 77.764 -23.903 1.00 29.68 295 ASN A C 1
ATOM 2349 O O . ASN A 1 295 ? -28.939 78.533 -24.758 1.00 29.94 295 ASN A O 1
ATOM 2354 N N . THR A 1 296 ? -29.275 76.445 -23.983 1.00 29.86 296 THR A N 1
ATOM 2355 C CA . THR A 1 296 ? -28.651 75.787 -25.123 1.00 30.01 296 THR A CA 1
ATOM 2356 C C . THR A 1 296 ? -29.099 74.330 -25.173 1.00 29.96 296 THR A C 1
ATOM 2357 O O . THR A 1 296 ? -30.074 73.958 -24.521 1.00 30.27 296 THR A O 1
ATOM 2361 N N . THR A 1 297 ? -28.423 73.518 -25.976 1.00 30.01 297 THR A N 1
ATOM 2362 C CA . THR A 1 297 ? -28.630 72.078 -25.952 1.00 30.03 297 THR A CA 1
ATOM 2363 C C . THR A 1 297 ? -27.319 71.360 -25.663 1.00 30.03 297 THR A C 1
ATOM 2364 O O . THR A 1 297 ? -26.237 71.881 -25.939 1.00 29.73 297 THR A O 1
ATOM 2368 N N . VAL A 1 298 ? -27.440 70.167 -25.091 1.00 30.15 298 VAL A N 1
ATOM 2369 C CA . VAL A 1 298 ? -26.318 69.270 -24.858 1.00 30.36 298 VAL A CA 1
ATOM 2370 C C . VAL A 1 298 ? -26.736 67.881 -25.325 1.00 30.70 298 VAL A C 1
ATOM 2371 O O . VAL A 1 298 ? -27.574 67.239 -24.695 1.00 30.86 298 VAL A O 1
ATOM 2375 N N . ASP A 1 299 ? -26.167 67.437 -26.442 1.00 31.53 299 ASP A N 1
ATOM 2376 C CA . ASP A 1 299 ? -26.431 66.110 -27.007 1.00 32.22 299 ASP A CA 1
ATOM 2377 C C . ASP A 1 299 ? -27.926 65.796 -27.202 1.00 32.45 299 ASP A C 1
ATOM 2378 O O . ASP A 1 299 ? -28.386 64.698 -26.887 1.00 32.67 299 ASP A O 1
ATOM 2383 N N . GLY A 1 300 ? -28.673 66.770 -27.716 1.00 33.01 300 GLY A N 1
ATOM 2384 C CA . GLY A 1 300 ? -30.076 66.585 -28.060 1.00 33.43 300 GLY A CA 1
ATOM 2385 C C . GLY A 1 300 ? -31.060 67.099 -27.021 1.00 33.77 300 GLY A C 1
ATOM 2386 O O . GLY A 1 300 ? -32.222 67.366 -27.338 1.00 33.94 300 GLY A O 1
ATOM 2387 N N . TYR A 1 301 ? -30.597 67.243 -25.783 1.00 34.11 301 TYR A N 1
ATOM 2388 C CA . TYR A 1 301 ? -31.444 67.669 -24.676 1.00 34.43 301 TYR A CA 1
ATOM 2389 C C . TYR A 1 301 ? -31.361 69.181 -24.502 1.00 34.52 301 TYR A C 1
ATOM 2390 O O . TYR A 1 301 ? -30.272 69.746 -24.506 1.00 34.54 301 TYR A O 1
ATOM 2399 N N . SER A 1 302 ? -32.509 69.834 -24.352 1.00 34.50 302 SER A N 1
ATOM 2400 C CA . SER A 1 302 ? -32.545 71.282 -24.167 1.00 34.56 302 SER A CA 1
ATOM 2401 C C . SER A 1 302 ? -32.448 71.627 -22.683 1.00 34.55 302 SER A C 1
ATOM 2402 O O . SER A 1 302 ? -32.994 70.918 -21.842 1.00 34.41 302 SER A O 1
ATOM 2405 N N . VAL A 1 303 ? -31.744 72.713 -22.374 1.00 34.70 303 VAL A N 1
ATOM 2406 C CA . VAL A 1 303 ? -31.659 73.237 -21.010 1.00 34.86 303 VAL A CA 1
ATOM 2407 C C . VAL A 1 303 ? -32.015 74.728 -20.998 1.00 35.18 303 VAL A C 1
ATOM 2408 O O . VAL A 1 303 ? -31.530 75.493 -21.831 1.00 35.01 303 VAL A O 1
ATOM 2412 N N . ASN A 1 304 ? -32.870 75.128 -20.056 1.00 35.63 304 ASN A N 1
ATOM 2413 C CA . ASN A 1 304 ? -33.398 76.497 -20.007 1.00 36.06 304 ASN A CA 1
ATOM 2414 C C . ASN A 1 304 ? -32.410 77.472 -19.353 1.00 36.44 304 ASN A C 1
ATOM 2415 O O . ASN A 1 304 ? -31.246 77.129 -19.149 1.00 36.34 304 ASN A O 1
ATOM 2420 N N . TYR A 1 305 ? -32.862 78.686 -19.041 1.00 36.86 305 TYR A N 1
ATOM 2421 C CA . TYR A 1 305 ? -31.981 79.710 -18.476 1.00 37.25 305 TYR A CA 1
ATOM 2422 C C . TYR A 1 305 ? -31.406 79.350 -17.093 1.00 37.11 305 TYR A C 1
ATOM 2423 O O . TYR A 1 305 ? -30.351 79.855 -16.718 1.00 36.97 305 TYR A O 1
ATOM 2432 N N . ASN A 1 306 ? -32.103 78.489 -16.350 1.00 37.22 306 ASN A N 1
ATOM 2433 C CA . ASN A 1 306 ? -31.601 77.954 -15.075 1.00 37.34 306 ASN A CA 1
ATOM 2434 C C . ASN A 1 306 ? -30.713 76.709 -15.234 1.00 37.47 306 ASN A C 1
ATOM 2435 O O . ASN A 1 306 ? -30.141 76.224 -14.257 1.00 37.39 306 ASN A O 1
ATOM 2440 N N . GLY A 1 307 ? -30.615 76.189 -16.455 1.00 37.59 307 GLY A N 1
ATOM 2441 C CA . GLY A 1 307 ? -29.823 75.003 -16.744 1.00 37.83 307 GLY A CA 1
ATOM 2442 C C . GLY A 1 307 ? -30.584 73.703 -16.550 1.00 38.17 307 GLY A C 1
ATOM 2443 O O . GLY A 1 307 ? -30.008 72.621 -16.671 1.00 37.87 307 GLY A O 1
ATOM 2444 N N . GLU A 1 308 ? -31.879 73.811 -16.254 1.00 38.69 308 GLU A N 1
ATOM 2445 C CA . GLU A 1 308 ? -32.739 72.651 -16.031 1.00 39.20 308 GLU A CA 1
ATOM 2446 C C . GLU A 1 308 ? -33.056 71.943 -17.341 1.00 39.60 308 GLU A C 1
ATOM 2447 O O . GLU A 1 308 ? -33.291 72.592 -18.356 1.00 39.49 308 GLU A O 1
ATOM 2453 N N . TRP A 1 309 ? -33.098 70.616 -17.303 1.00 40.15 309 TRP A N 1
ATOM 2454 C CA . TRP A 1 309 ? -33.470 69.824 -18.466 1.00 40.69 309 TRP A CA 1
ATOM 2455 C C . TRP A 1 309 ? -34.981 69.899 -18.639 1.00 41.25 309 TRP A C 1
ATOM 2456 O O . TRP A 1 309 ? -35.733 69.459 -17.767 1.00 41.36 309 TRP A O 1
ATOM 2467 N N . VAL A 1 310 ? -35.414 70.474 -19.757 1.00 41.92 310 VAL A N 1
ATOM 2468 C CA . VAL A 1 310 ? -36.829 70.512 -20.120 1.00 42.49 310 VAL A CA 1
ATOM 2469 C C . VAL A 1 310 ? -37.081 69.475 -21.218 1.00 42.94 310 VAL A C 1
ATOM 2470 O O . VAL A 1 310 ? -36.617 69.630 -22.348 1.00 43.01 310 VAL A O 1
ATOM 2474 N N . GLN A 1 311 ? -37.799 68.409 -20.867 1.00 43.57 311 GLN A N 1
ATOM 2475 C CA . GLN A 1 311 ? -38.097 67.329 -21.809 1.00 44.02 311 GLN A CA 1
ATOM 2476 C C . GLN A 1 311 ? -39.178 67.762 -22.801 1.00 44.19 311 GLN A C 1
ATOM 2477 O O . GLN A 1 311 ? -40.376 67.536 -22.623 1.00 44.49 311 GLN A O 1
#

Solvent-accessible surface area: 17148 Å² total; per-residue (Å²): 131,3,96,68,26,144,78,28,103,125,107,103,59,33,20,7,21,66,112,135,75,70,0,4,26,5,3,137,11,138,84,101,13,20,16,0,13,100,108,0,41,2,8,4,0,0,6,66,15,33,53,45,68,65,43,102,16,29,67,21,22,71,92,73,124,62,74,173,66,74,27,139,87,73,8,4,21,0,24,81,83,0,17,13,41,77,39,63,90,85,63,95,16,7,0,4,43,92,111,1,39,48,51,20,75,14,66,161,35,100,97,18,102,98,106,83,50,1,24,4,38,122,108,69,1,3,81,41,5,64,12,132,46,131,53,39,108,34,8,0,29,70,89,11,112,200,229,71,32,47,22,22,1,28,44,6,113,18,79,21,51,26,78,232,188,25,54,87,26,47,2,44,95,65,0,80,23,40,53,44,52,52,130,14,136,59,109,101,21,37,0,16,112,77,0,38,19,9,52,9,75,81,134,11,182,45,104,94,30,25,0,29,107,169,91,0,14,22,48,59,24,66,42,122,34,72,123,96,98,22,35,0,121,110,67,0,5,14,14,65,19,84,41,78,60,65,164,50,95,33,24,0,40,71,56,94,0,11,12,68,71,24,81,11,98,32,148,56,107,90,21,46,2,96,108,73,1,20,16,2,67,121,60,83,11,126,75,107,50,4,48,173,68,0,34,83,84,198

Secondary structure (DSSP, 8-state):
---S-EEEEETTEEEEEETTEEEESEEEETTEEEE-TTTS--B-EEEEEEPSSSSTTBSEETTS--------EEEEEE-TTS-B---SSEEEEEPP-TTSBS-BTT---PPPSSEEEEEB-TTSSBP-EEEEETTEEEEE-SS------TTTTSBP-EEEE----PPEEEE-TT-PBP-SEEEETTEEEE-TTT-PPP-EEEEETTEEEEE-TTT-PBP-EEEEETTEEEEE-TTSPBP-EEEEETTEEEEEPTTT-PBP-EEEEETTEEEEE-TTSPBP-SEEETTEEE-TT--B--

Nearest PDB structures (foldseek):
  2x8m-assembly1_A  TM=9.856E-01  e=1.306E-56  Streptococcus pneumoniae R6
  2vyu-assembly1_A  TM=9.822E-01  e=8.189E-55  Streptococcus pneumoniae R6
  6jyx-assembly1_A  TM=8.941E-01  e=4.952E-38  Streptococcus pneumoniae TIGR4
  4np4-assembly1_A  TM=4.740E-01  e=1.410E-16  Clostridioides difficile
  8x2i-assembly1_A  TM=1.745E-01  e=4.400E-16  Paraclostridium sordellii ATCC 9714

Radius of gyration: 32.43 Å; Cα contacts (8 Å, |Δi|>4): 679; chains: 1; bounding box: 88×37×80 Å

Organism: Streptococcus pneumoniae (strain ATCC BAA-255 / R6) (NCBI:txid171101)